Protein AF-A0A5P1ES97-F1 (afdb_monomer)

Secondary structure (DSSP, 8-state):
-GGGT--GGGGHHHHHHHHHHHHHHHHHHHHHHHHS-TTT----TTTTT---HHHHHHHHH--HHHHHHHHHHTT---HHHHHHHHHHHHHTTHHHHHHHHHHHHHSTT-------SSS--TTTS----EEEEEEEEE--SPPP--SSS---EEEEEESS--TTT-EEPPP-TT-SS-EEEEEEEEEES-TTT-EEEEEEEE--TTSPPEEEEEEEEEGGG-

Organism: Asparagus officinalis (NCBI:txid4686)

Solvent-accessible surface area (backbone atoms only — not comparable to full-atom values): 13097 Å² total; per-residue (Å²): 91,68,94,75,76,44,67,73,85,80,38,59,67,53,52,53,51,51,50,52,51,50,51,50,53,48,48,52,49,48,46,35,36,74,71,36,59,73,93,80,37,84,49,51,51,56,37,71,55,52,92,38,60,65,59,55,56,46,65,77,69,46,52,76,68,52,46,50,52,40,71,76,24,59,44,34,84,48,68,72,29,46,50,53,46,51,49,51,42,56,76,67,45,45,66,60,52,49,51,52,52,49,48,63,60,69,39,82,82,62,76,83,88,70,81,87,61,95,76,90,59,79,85,73,57,80,50,78,74,48,73,48,80,42,73,49,47,66,54,70,79,46,64,70,79,49,93,77,76,44,30,23,37,26,40,43,35,29,62,46,87,39,86,91,61,46,45,70,55,72,69,38,74,60,35,48,56,41,72,70,71,42,79,46,77,41,78,36,53,48,51,90,79,39,36,46,37,38,39,29,28,26,62,56,80,89,50,84,60,46,84,52,46,76,51,77,42,53,47,73,80,110

Structure (mmCIF, N/CA/C/O backbone):
data_AF-A0A5P1ES97-F1
#
_entry.id   AF-A0A5P1ES97-F1
#
loop_
_atom_site.group_PDB
_atom_site.id
_atom_site.type_symbol
_atom_site.label_atom_id
_atom_site.label_alt_id
_atom_site.label_comp_id
_atom_site.label_asym_id
_atom_site.label_entity_id
_atom_site.label_seq_id
_atom_site.pdbx_PDB_ins_code
_atom_site.Cartn_x
_atom_site.Cartn_y
_atom_site.Cartn_z
_atom_site.occupancy
_atom_site.B_iso_or_equiv
_atom_site.auth_seq_id
_atom_site.auth_comp_id
_atom_site.auth_asym_id
_atom_site.auth_atom_id
_atom_site.pdbx_PDB_model_num
ATOM 1 N N . MET A 1 1 ? -5.327 29.858 13.639 1.00 67.12 1 MET A N 1
ATOM 2 C CA . MET A 1 1 ? -4.316 29.955 14.710 1.00 67.12 1 MET A CA 1
ATOM 3 C C . MET A 1 1 ? -3.949 31.408 14.978 1.00 67.12 1 MET A C 1
ATOM 5 O O . MET A 1 1 ? -4.449 31.953 15.946 1.00 67.12 1 MET A O 1
ATOM 9 N N . VAL A 1 2 ? -3.229 32.112 14.097 1.00 75.19 2 VAL A N 1
ATOM 10 C CA . VAL A 1 2 ? -2.887 33.531 14.365 1.00 75.19 2 VAL A CA 1
ATOM 11 C C . VAL A 1 2 ? -4.125 34.435 14.471 1.00 75.19 2 VAL A C 1
ATOM 13 O O . VAL A 1 2 ? -4.245 35.208 15.414 1.00 75.19 2 VAL A O 1
ATOM 16 N N . MET A 1 3 ? -5.104 34.286 13.567 1.00 74.69 3 MET A N 1
ATOM 17 C CA . MET A 1 3 ? -6.352 35.071 13.622 1.00 74.69 3 MET A CA 1
ATOM 18 C C . MET A 1 3 ? -7.249 34.746 14.830 1.00 74.69 3 MET A C 1
ATOM 20 O O . MET A 1 3 ? -8.161 35.510 15.123 1.00 74.69 3 MET A O 1
ATOM 24 N N . SER A 1 4 ? -6.996 33.637 15.532 1.00 76.38 4 SER A N 1
ATOM 25 C CA . SER A 1 4 ? -7.688 33.268 16.773 1.00 76.38 4 SER A CA 1
ATOM 26 C C . SER A 1 4 ? -6.893 33.645 18.032 1.00 76.38 4 SER A C 1
ATOM 28 O O . SER A 1 4 ? -7.309 33.292 19.126 1.00 76.38 4 SER A O 1
ATOM 30 N N . GLY A 1 5 ? -5.769 34.364 17.892 1.00 77.94 5 GLY A N 1
ATOM 31 C CA . GLY A 1 5 ? -4.921 34.797 19.010 1.00 77.94 5 GLY A CA 1
ATOM 32 C C . GLY A 1 5 ? -3.977 33.722 19.558 1.00 77.94 5 GLY A C 1
ATOM 33 O O . GLY A 1 5 ? -3.377 33.920 20.610 1.00 77.94 5 GLY A O 1
ATOM 34 N N . GLU A 1 6 ? -3.835 32.596 18.858 1.00 78.00 6 GLU A N 1
ATOM 35 C CA . GLU A 1 6 ? -3.042 31.449 19.304 1.00 78.00 6 GLU A CA 1
ATOM 36 C C . GLU A 1 6 ? -1.554 31.590 18.944 1.00 78.00 6 GLU A C 1
ATOM 38 O O . GLU A 1 6 ? -1.211 32.066 17.855 1.00 78.00 6 GLU A O 1
ATOM 43 N N . ASN A 1 7 ? -0.662 31.121 19.826 1.00 79.00 7 ASN A N 1
ATOM 44 C CA . ASN A 1 7 ? 0.781 31.081 19.564 1.00 79.00 7 ASN A CA 1
ATOM 45 C C . ASN A 1 7 ? 1.152 29.832 18.745 1.00 79.00 7 ASN A C 1
ATOM 47 O O . ASN A 1 7 ? 0.947 28.710 19.200 1.00 79.00 7 ASN A O 1
ATOM 51 N N . LEU A 1 8 ? 1.742 30.035 17.562 1.00 71.81 8 LEU A N 1
ATOM 52 C CA . LEU A 1 8 ? 2.173 28.982 16.633 1.00 71.81 8 LEU A CA 1
ATOM 53 C C . LEU A 1 8 ? 3.162 27.977 17.245 1.00 71.81 8 LEU A C 1
ATOM 55 O O . LEU A 1 8 ? 3.139 26.810 16.858 1.00 71.81 8 LEU A O 1
ATOM 59 N N . ASP A 1 9 ? 3.980 28.396 18.212 1.00 78.81 9 ASP A N 1
ATOM 60 C CA . ASP A 1 9 ? 4.968 27.524 18.860 1.00 78.81 9 ASP A CA 1
ATOM 61 C C . ASP A 1 9 ? 4.316 26.382 19.658 1.00 78.81 9 ASP A C 1
ATOM 63 O O . ASP A 1 9 ? 4.938 25.346 19.883 1.00 78.81 9 ASP A O 1
ATOM 67 N N . ASN A 1 10 ? 3.038 26.521 20.026 1.00 73.31 10 ASN A N 1
ATOM 68 C CA . ASN A 1 10 ? 2.282 25.482 20.728 1.00 73.31 10 ASN A CA 1
ATOM 69 C C . ASN A 1 10 ? 1.746 24.383 19.791 1.00 73.31 10 ASN A C 1
ATOM 71 O O . ASN A 1 10 ? 1.186 23.399 20.265 1.00 73.31 10 ASN A O 1
ATOM 75 N N . PHE A 1 11 ? 1.908 24.528 18.472 1.00 74.44 11 PHE A N 1
ATOM 76 C CA . PHE A 1 11 ? 1.296 23.657 17.462 1.00 74.44 11 PHE A CA 1
ATOM 77 C C . PHE A 1 11 ? 2.333 22.919 16.611 1.00 74.44 11 PHE A C 1
ATOM 79 O O . PHE A 1 11 ? 2.140 22.704 15.413 1.00 74.44 11 PHE A O 1
ATOM 86 N N . VAL A 1 12 ? 3.443 22.505 17.228 1.00 77.38 12 VAL A N 1
ATOM 87 C CA . VAL A 1 12 ? 4.501 21.727 16.559 1.00 77.38 12 VAL A CA 1
ATO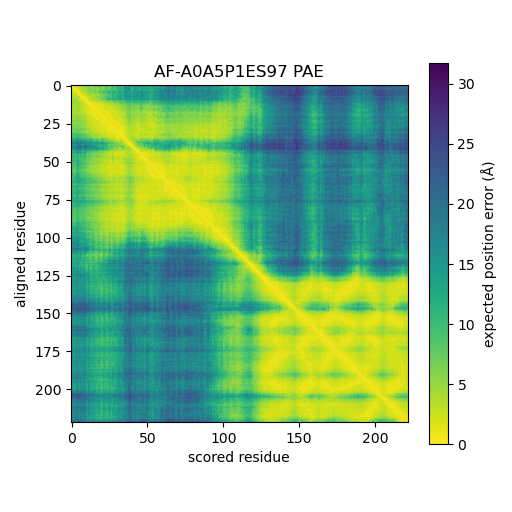M 88 C C . VAL A 1 12 ? 3.938 20.460 15.908 1.00 77.38 12 VAL A C 1
ATOM 90 O O . VAL A 1 12 ? 4.302 20.133 14.782 1.00 77.38 12 VAL A O 1
ATOM 93 N N . GLU A 1 13 ? 3.002 19.781 16.569 1.00 72.50 13 GLU A N 1
ATOM 94 C CA . GLU A 1 13 ? 2.366 18.572 16.039 1.00 72.50 13 GLU A CA 1
ATOM 95 C C . GLU A 1 13 ? 1.509 18.859 14.797 1.00 72.50 13 GLU A C 1
ATOM 97 O O . GLU A 1 13 ? 1.632 18.170 13.786 1.00 72.50 13 GLU A O 1
ATOM 102 N N . VAL A 1 14 ? 0.732 19.947 14.807 1.00 75.19 14 VAL A N 1
ATOM 103 C CA . VAL A 1 14 ? -0.031 20.400 13.630 1.00 75.19 14 VAL A CA 1
ATOM 104 C C . VAL A 1 14 ? 0.909 20.738 12.479 1.00 75.19 14 VAL A C 1
ATOM 106 O O . VAL A 1 14 ? 0.638 20.367 11.340 1.00 75.19 14 VAL A O 1
ATOM 109 N N . LYS A 1 15 ? 2.036 21.407 12.757 1.00 78.25 15 LYS A N 1
ATOM 110 C CA . LYS A 1 15 ? 3.055 21.690 11.740 1.00 78.25 15 LYS A CA 1
ATOM 111 C C . LYS A 1 15 ? 3.599 20.398 11.131 1.00 78.25 15 LYS A C 1
ATOM 113 O O . LYS A 1 15 ? 3.691 20.325 9.913 1.00 78.25 15 LYS A O 1
ATOM 118 N N . ASN A 1 16 ? 3.935 19.396 11.943 1.00 78.00 16 ASN A N 1
ATOM 119 C CA . ASN A 1 16 ? 4.450 18.117 11.446 1.00 78.00 16 ASN A CA 1
ATOM 120 C C . ASN A 1 16 ? 3.436 17.419 10.531 1.00 78.00 16 ASN A C 1
ATOM 122 O O . ASN A 1 16 ? 3.802 16.963 9.453 1.00 78.00 16 ASN A O 1
ATOM 126 N N . ILE A 1 17 ? 2.159 17.414 10.916 1.00 76.44 17 ILE A N 1
ATOM 127 C CA . ILE A 1 17 ? 1.092 16.808 10.113 1.00 76.44 17 ILE A CA 1
ATOM 128 C C . ILE A 1 17 ? 0.871 17.585 8.812 1.00 76.44 17 ILE A C 1
ATOM 130 O O . ILE A 1 17 ? 0.744 16.976 7.757 1.00 76.44 17 ILE A O 1
ATOM 134 N N . LEU A 1 18 ? 0.880 18.920 8.847 1.00 79.00 18 LEU A N 1
ATOM 135 C CA . LEU A 1 18 ? 0.758 19.737 7.635 1.00 79.00 18 LEU A CA 1
ATOM 136 C C . LEU A 1 18 ? 1.958 19.572 6.697 1.00 79.00 18 LEU A C 1
ATOM 138 O O . LEU A 1 18 ? 1.776 19.590 5.484 1.00 79.00 18 LEU A O 1
ATOM 142 N N . VAL A 1 19 ? 3.167 19.402 7.240 1.00 81.44 19 VAL A N 1
ATOM 143 C CA . VAL A 1 19 ? 4.357 19.078 6.442 1.00 81.44 19 VAL A CA 1
ATOM 144 C C . VAL A 1 19 ? 4.173 17.727 5.762 1.00 81.44 19 VAL A C 1
ATOM 146 O O . VAL A 1 19 ? 4.385 17.635 4.561 1.00 81.44 19 VAL A O 1
ATOM 149 N N . GLU A 1 20 ? 3.709 16.712 6.486 1.00 78.56 20 GLU A N 1
ATOM 150 C CA . GLU A 1 20 ? 3.468 15.380 5.928 1.00 78.56 20 GLU A CA 1
ATOM 151 C C . GLU A 1 20 ? 2.353 15.371 4.873 1.00 78.56 20 GLU A C 1
ATOM 153 O O . GLU A 1 20 ? 2.523 14.791 3.803 1.00 78.56 20 GLU A O 1
ATOM 158 N N . MET A 1 21 ? 1.247 16.085 5.117 1.00 78.81 21 MET A N 1
ATOM 159 C CA . MET A 1 21 ? 0.201 16.301 4.112 1.00 78.81 21 MET A CA 1
ATOM 160 C C . MET A 1 21 ? 0.755 17.027 2.883 1.00 78.81 21 MET A C 1
ATOM 162 O O . MET A 1 21 ? 0.440 16.654 1.758 1.00 78.81 21 MET A O 1
ATOM 166 N N . GLY A 1 22 ? 1.593 18.049 3.078 1.00 82.44 22 GLY A N 1
ATOM 167 C CA . GLY A 1 22 ? 2.253 18.768 1.989 1.00 82.44 22 GLY A CA 1
ATOM 168 C C . GLY A 1 22 ? 3.175 17.865 1.171 1.00 82.44 22 GLY A C 1
ATOM 169 O O . GLY A 1 22 ? 3.128 17.898 -0.054 1.00 82.44 22 GLY A O 1
ATOM 170 N N . THR A 1 23 ? 3.956 17.007 1.833 1.00 81.50 23 THR A N 1
ATOM 171 C CA . THR A 1 23 ? 4.768 15.982 1.168 1.00 81.50 23 THR A CA 1
ATOM 172 C C . THR A 1 23 ? 3.890 15.038 0.357 1.00 81.50 23 THR A C 1
ATOM 174 O O . THR A 1 23 ? 4.198 14.790 -0.801 1.00 81.50 23 THR A O 1
ATOM 177 N N . TYR A 1 24 ? 2.776 14.567 0.916 1.00 78.12 24 TYR A N 1
ATOM 178 C CA . TYR A 1 24 ? 1.834 13.710 0.200 1.00 78.12 24 TYR A CA 1
ATOM 179 C C . TYR A 1 24 ? 1.280 14.382 -1.064 1.00 78.12 24 TYR A C 1
ATOM 181 O O . TYR A 1 24 ? 1.308 13.783 -2.138 1.00 78.12 24 TYR A O 1
ATOM 189 N N . PHE A 1 25 ? 0.814 15.631 -0.958 1.00 82.12 25 PHE A N 1
ATOM 190 C CA . PHE A 1 25 ? 0.309 16.368 -2.118 1.00 82.12 25 PHE A CA 1
ATOM 191 C C . PHE A 1 25 ? 1.384 16.540 -3.188 1.00 82.12 25 PHE A C 1
ATOM 193 O O . PHE A 1 25 ? 1.071 16.408 -4.365 1.00 82.12 25 PHE A O 1
ATOM 200 N N . GLN A 1 26 ? 2.640 16.762 -2.791 1.00 83.31 26 GLN A N 1
ATOM 201 C CA . GLN A 1 26 ? 3.742 16.843 -3.744 1.00 83.31 26 GLN A CA 1
ATOM 202 C C . GLN A 1 26 ? 4.011 15.495 -4.427 1.00 83.31 26 GLN A C 1
ATOM 204 O O . GLN A 1 26 ? 4.181 15.455 -5.635 1.00 83.31 26 GLN A O 1
ATOM 209 N N . VAL A 1 27 ? 3.978 14.376 -3.694 1.00 82.50 27 VAL A N 1
ATOM 2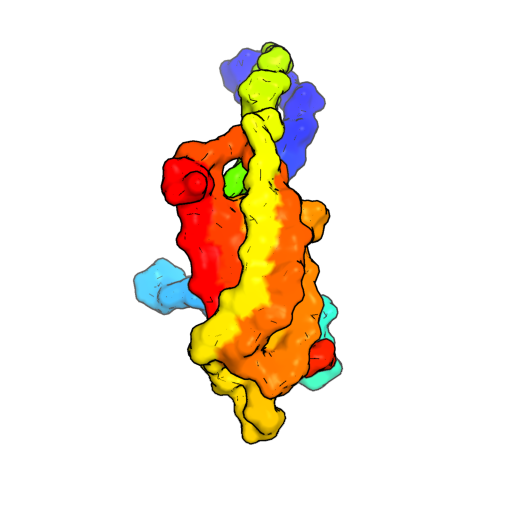10 C CA . VAL A 1 27 ? 4.136 13.036 -4.294 1.00 82.50 27 VAL A CA 1
ATOM 211 C C . VAL A 1 27 ? 2.995 12.718 -5.265 1.00 82.50 27 VAL A C 1
ATOM 213 O O . VAL A 1 27 ? 3.227 12.130 -6.319 1.00 82.50 27 VAL A O 1
ATOM 216 N N . GLN A 1 28 ? 1.763 13.111 -4.931 1.00 81.75 28 GLN A N 1
ATOM 217 C CA . GLN A 1 28 ? 0.615 12.957 -5.823 1.00 81.75 28 GLN A CA 1
ATOM 218 C C . GLN A 1 28 ? 0.753 13.818 -7.088 1.00 81.75 28 GLN A C 1
ATOM 220 O O . GLN A 1 28 ? 0.421 13.345 -8.172 1.00 81.75 28 GLN A O 1
ATOM 225 N N . ASP A 1 29 ? 1.230 15.055 -6.955 1.00 85.12 29 ASP A N 1
ATOM 226 C CA . ASP A 1 29 ? 1.496 15.961 -8.077 1.00 85.12 29 ASP A CA 1
ATOM 227 C C . ASP A 1 29 ? 2.556 15.366 -9.017 1.00 85.12 29 ASP A C 1
ATOM 229 O O . ASP A 1 29 ? 2.274 15.156 -10.194 1.00 85.12 29 ASP A O 1
ATOM 233 N N . ASP A 1 30 ? 3.699 14.937 -8.472 1.00 85.06 30 ASP A N 1
ATOM 234 C CA . ASP A 1 30 ? 4.782 14.282 -9.217 1.00 85.06 30 ASP A CA 1
ATOM 235 C C . ASP A 1 30 ? 4.303 12.993 -9.931 1.00 85.06 30 ASP A C 1
ATOM 237 O O . ASP A 1 30 ? 4.727 12.669 -11.046 1.00 85.06 30 ASP A O 1
ATOM 241 N N . TYR A 1 31 ? 3.399 12.231 -9.299 1.00 85.00 31 TYR A N 1
ATOM 242 C CA . TYR A 1 31 ? 2.773 11.056 -9.910 1.00 85.00 31 TYR A CA 1
ATOM 243 C C . TYR A 1 31 ? 1.883 11.432 -11.095 1.00 85.00 31 TYR A C 1
ATOM 245 O O . TYR A 1 31 ? 1.978 10.816 -12.159 1.00 85.00 31 TYR A O 1
ATOM 253 N N . LEU A 1 32 ? 1.003 12.420 -10.912 1.00 85.00 32 LEU A N 1
ATOM 254 C CA . LEU A 1 32 ? 0.080 12.872 -11.949 1.00 85.00 32 LEU A CA 1
ATOM 255 C C . LEU A 1 32 ? 0.817 13.543 -13.112 1.00 85.00 32 LEU A C 1
ATOM 257 O O . LEU A 1 32 ? 0.389 13.386 -14.252 1.00 85.00 32 LEU A O 1
ATOM 261 N N . ASP A 1 33 ? 1.938 14.212 -12.856 1.00 86.44 33 ASP A N 1
ATOM 262 C CA . ASP A 1 33 ? 2.825 14.745 -13.892 1.00 86.44 33 ASP A CA 1
ATOM 263 C C . ASP A 1 33 ? 3.342 13.609 -14.799 1.00 86.44 33 ASP A C 1
ATOM 265 O O . ASP A 1 33 ? 3.269 13.663 -16.030 1.00 86.44 33 ASP A O 1
ATOM 269 N N . CYS A 1 34 ? 3.777 12.492 -14.211 1.00 84.88 34 CYS A N 1
ATOM 270 C CA . CYS A 1 34 ? 4.357 11.406 -14.995 1.00 84.88 34 CYS A CA 1
ATOM 271 C C . CYS A 1 34 ? 3.323 10.465 -15.644 1.00 84.88 34 CYS A C 1
ATOM 273 O O . CYS A 1 34 ? 3.481 10.090 -16.815 1.00 84.88 34 CYS A O 1
ATOM 275 N N . PHE A 1 35 ? 2.287 10.076 -14.896 1.00 84.00 35 PHE A N 1
ATOM 276 C CA . PHE A 1 35 ? 1.331 9.016 -15.253 1.00 84.00 35 PHE A CA 1
ATOM 277 C C . PHE A 1 35 ? -0.104 9.512 -15.463 1.00 84.00 35 PHE A C 1
ATOM 279 O O . PHE A 1 35 ? -0.983 8.716 -15.799 1.00 84.00 35 PHE A O 1
ATOM 286 N N . GLY A 1 36 ? -0.363 10.806 -15.267 1.00 80.12 36 GLY A N 1
ATOM 287 C CA . GLY A 1 36 ? -1.670 11.399 -15.515 1.00 80.12 36 GLY A CA 1
ATOM 288 C C . GLY A 1 36 ? -2.102 11.245 -16.971 1.00 80.12 36 GLY A C 1
ATOM 289 O O . GLY A 1 36 ? -1.289 11.232 -17.897 1.00 80.12 36 GLY A O 1
ATOM 290 N N . ALA A 1 37 ? -3.414 11.123 -17.172 1.00 77.50 37 ALA A N 1
ATOM 291 C CA . ALA A 1 37 ? -3.993 11.099 -18.506 1.00 77.50 37 ALA A CA 1
ATOM 292 C C . ALA A 1 37 ? -3.624 12.408 -19.245 1.00 77.50 37 ALA A C 1
ATOM 294 O O . ALA A 1 37 ? -3.877 13.485 -18.690 1.00 77.50 37 ALA A O 1
ATOM 295 N N . PRO A 1 38 ? -3.059 12.350 -20.469 1.00 71.81 38 PRO A N 1
ATOM 296 C CA . PRO A 1 38 ? -2.597 13.534 -21.203 1.00 71.81 38 PRO A CA 1
ATOM 297 C C . PRO A 1 38 ? -3.691 14.579 -21.457 1.00 71.81 38 PRO A C 1
ATOM 299 O O . PRO A 1 38 ? -3.400 15.747 -21.703 1.00 71.81 38 PRO A O 1
ATOM 302 N N . GLU A 1 39 ? -4.958 14.165 -21.415 1.00 71.25 39 GLU A N 1
ATOM 303 C CA . GLU A 1 39 ? -6.126 15.033 -21.566 1.00 71.25 39 GLU A CA 1
ATOM 304 C C . GLU A 1 39 ? -6.412 15.880 -20.315 1.00 71.25 39 GLU A C 1
ATOM 306 O O . GLU A 1 39 ? -7.186 16.836 -20.386 1.00 71.25 39 GLU A O 1
ATOM 311 N N . VAL A 1 40 ? -5.822 15.518 -19.172 1.00 67.62 40 VAL A N 1
ATOM 312 C CA . VAL A 1 40 ? -6.081 16.116 -17.856 1.00 67.62 40 VAL A CA 1
ATOM 313 C C . VAL A 1 40 ? -4.877 16.924 -17.378 1.00 67.62 40 VAL A C 1
ATOM 31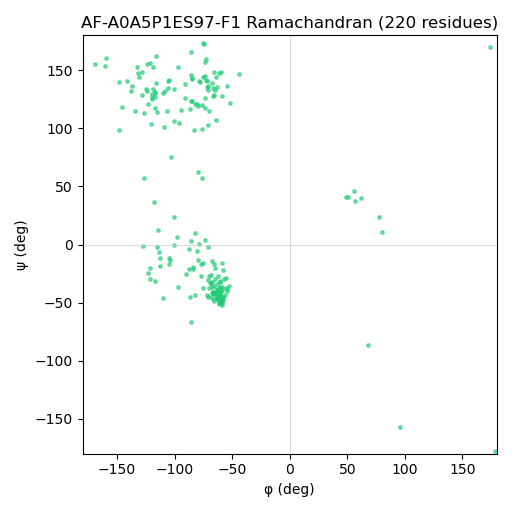5 O O . VAL A 1 40 ? -5.055 18.057 -16.934 1.00 67.62 40 VAL A O 1
ATOM 318 N N . ILE A 1 41 ? -3.666 16.369 -17.485 1.00 73.69 41 ILE A N 1
ATOM 319 C CA . ILE A 1 41 ? -2.413 16.994 -17.040 1.00 73.69 41 ILE A CA 1
ATOM 320 C C . ILE A 1 41 ? -1.325 16.743 -18.090 1.00 73.69 41 ILE A C 1
ATOM 322 O O . ILE A 1 41 ? -1.135 15.620 -18.551 1.00 73.69 41 ILE A O 1
ATOM 326 N N . VAL A 1 42 ? -0.603 17.803 -18.462 1.00 73.75 42 VAL A N 1
ATOM 327 C CA . VAL A 1 42 ? 0.615 17.718 -19.279 1.00 73.75 42 VAL A CA 1
ATOM 328 C C . VAL A 1 42 ? 1.794 17.842 -18.330 1.00 73.75 42 VAL A C 1
ATOM 330 O O . VAL A 1 42 ? 2.039 18.935 -17.825 1.00 73.75 42 VAL A O 1
ATOM 333 N N . GLY A 1 43 ? 2.480 16.732 -18.069 1.00 79.38 43 GLY A N 1
ATOM 334 C CA . GLY A 1 43 ? 3.609 16.742 -17.151 1.00 79.38 43 GLY A CA 1
ATOM 335 C C . GLY A 1 43 ? 4.933 17.136 -17.789 1.00 79.38 43 GLY A C 1
ATOM 336 O O . GLY A 1 43 ? 5.204 16.768 -18.936 1.00 79.38 43 GLY A O 1
ATOM 337 N N . THR A 1 44 ? 5.749 17.881 -17.043 1.00 87.12 44 THR A N 1
ATOM 338 C CA . THR A 1 44 ? 7.025 18.445 -17.516 1.00 87.12 44 THR A CA 1
ATOM 339 C C . THR A 1 44 ? 8.215 18.123 -16.615 1.00 87.12 44 THR A C 1
ATOM 341 O O . THR A 1 44 ? 9.343 18.466 -16.964 1.00 87.12 44 THR A O 1
ATOM 344 N N . ASP A 1 45 ? 8.036 17.406 -15.501 1.00 88.75 45 ASP A N 1
ATOM 345 C CA . ASP A 1 45 ? 9.079 17.238 -14.476 1.00 88.75 45 ASP A CA 1
ATOM 346 C C . ASP A 1 45 ? 10.368 16.597 -15.001 1.00 88.75 45 ASP A C 1
ATOM 348 O O . ASP A 1 45 ? 11.477 16.992 -14.623 1.00 88.75 45 ASP A O 1
ATOM 352 N N . ILE A 1 46 ? 10.221 15.614 -15.893 1.00 89.12 46 ILE A N 1
ATOM 353 C CA . ILE A 1 46 ? 11.348 14.912 -16.518 1.00 89.12 46 ILE A CA 1
ATOM 354 C C . ILE A 1 46 ? 12.132 15.864 -17.422 1.00 89.12 46 ILE A C 1
ATOM 356 O O . ILE A 1 46 ? 13.360 15.811 -17.452 1.00 89.12 46 ILE A O 1
ATOM 360 N N . GLU A 1 47 ? 11.443 16.721 -18.170 1.00 91.94 47 GLU A N 1
ATOM 361 C CA . GLU A 1 47 ? 12.055 17.656 -19.117 1.00 91.94 47 GLU A CA 1
ATOM 362 C C . GLU A 1 47 ? 12.709 18.830 -18.384 1.00 91.94 47 GLU A C 1
ATOM 364 O O . GLU A 1 47 ? 13.810 19.248 -18.743 1.00 91.94 47 GLU A O 1
ATOM 369 N N . ASP A 1 48 ? 12.068 19.288 -17.308 1.00 91.25 48 ASP A N 1
ATOM 370 C CA . ASP A 1 48 ? 12.481 20.412 -16.467 1.00 91.25 48 ASP A CA 1
ATOM 371 C C . ASP A 1 48 ? 13.603 20.055 -15.478 1.00 91.25 48 ASP A C 1
ATOM 373 O O . ASP A 1 48 ? 14.048 20.908 -14.706 1.00 91.25 48 ASP A O 1
ATOM 377 N N . PHE A 1 49 ? 14.077 18.803 -15.488 1.00 90.88 49 PHE A N 1
ATOM 378 C CA . PHE A 1 49 ? 15.114 18.301 -14.583 1.00 90.88 49 PHE A CA 1
ATOM 379 C C . PHE A 1 49 ? 14.733 18.478 -13.101 1.00 90.88 49 PHE A C 1
ATOM 381 O O . PHE A 1 49 ? 15.572 18.793 -12.251 1.00 90.88 49 PHE A O 1
ATOM 388 N N . LYS A 1 50 ? 13.451 18.284 -12.769 1.00 91.81 50 LYS A N 1
ATOM 389 C CA . LYS A 1 50 ? 12.993 18.415 -11.384 1.00 91.81 50 LYS A CA 1
ATOM 390 C C . LYS A 1 50 ? 13.446 17.233 -10.537 1.00 91.81 50 LYS A C 1
ATOM 392 O O . LYS A 1 50 ? 13.460 16.085 -10.984 1.00 91.81 50 LYS A O 1
ATOM 397 N N . CYS A 1 51 ? 13.754 17.521 -9.275 1.00 89.06 51 CYS A N 1
ATOM 398 C CA . CYS A 1 51 ? 13.984 16.517 -8.238 1.00 89.06 51 CYS A CA 1
ATOM 399 C C . CYS A 1 51 ? 12.637 15.993 -7.711 1.00 89.06 51 CYS A C 1
ATOM 401 O O . CYS A 1 51 ? 12.287 16.224 -6.555 1.00 89.06 51 CYS A O 1
ATOM 403 N N . SER A 1 52 ? 11.855 15.367 -8.592 1.00 90.44 52 SER A N 1
ATOM 404 C CA . SER A 1 52 ? 10.580 14.753 -8.230 1.00 90.44 52 SER A CA 1
ATOM 405 C C . SER A 1 52 ? 10.798 13.466 -7.435 1.00 90.44 52 SER A C 1
ATOM 407 O O . SER A 1 52 ? 11.857 12.828 -7.489 1.00 90.44 52 SER A O 1
ATOM 409 N N . TRP A 1 53 ? 9.780 13.044 -6.697 1.00 87.00 53 TRP A N 1
ATOM 410 C CA . TRP A 1 53 ? 9.797 11.807 -5.926 1.00 87.00 53 TRP A CA 1
ATOM 411 C C . TRP A 1 53 ? 10.147 10.598 -6.803 1.00 87.00 53 TRP A C 1
ATOM 413 O O . TRP A 1 53 ? 10.924 9.734 -6.396 1.00 87.00 53 TRP A O 1
ATOM 423 N N . LEU A 1 54 ? 9.645 10.571 -8.042 1.00 88.25 54 LEU A N 1
ATOM 424 C CA . LEU A 1 54 ? 9.876 9.482 -8.989 1.00 88.25 54 LEU A CA 1
ATOM 425 C C . LEU A 1 54 ? 11.351 9.281 -9.329 1.00 88.25 54 LEU A C 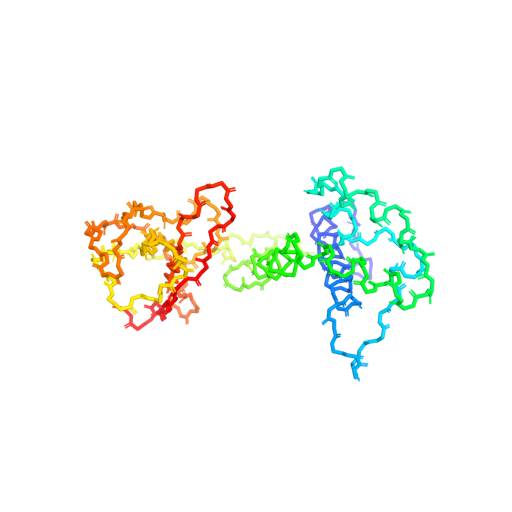1
ATOM 427 O O . LEU A 1 54 ? 11.822 8.144 -9.307 1.00 88.25 54 LEU A O 1
ATOM 431 N N . ILE A 1 55 ? 12.095 10.359 -9.597 1.00 92.25 55 ILE A N 1
ATOM 432 C CA . ILE A 1 55 ? 13.518 10.223 -9.921 1.00 92.25 55 ILE A CA 1
ATOM 433 C C . ILE A 1 55 ? 14.320 9.804 -8.688 1.00 92.25 55 ILE A C 1
ATOM 435 O O . ILE A 1 55 ? 15.198 8.955 -8.801 1.00 92.25 55 ILE A O 1
ATOM 439 N N . VAL A 1 56 ? 13.979 10.303 -7.496 1.00 90.38 56 VAL A N 1
ATOM 440 C CA . VAL A 1 56 ? 14.640 9.892 -6.246 1.00 90.38 56 VAL A CA 1
ATOM 441 C C . VAL A 1 56 ? 14.452 8.393 -6.006 1.00 90.38 56 VAL A C 1
ATOM 443 O O . VAL A 1 56 ? 15.423 7.672 -5.788 1.00 90.38 56 VAL A O 1
ATOM 446 N N . GLN A 1 57 ? 13.220 7.898 -6.121 1.00 88.25 57 GLN A N 1
ATOM 447 C CA . GLN A 1 57 ? 12.922 6.484 -5.895 1.00 88.25 57 GLN A CA 1
ATOM 448 C C . GLN A 1 57 ? 13.496 5.573 -6.981 1.00 88.25 57 GLN A C 1
ATOM 450 O O . GLN A 1 57 ? 13.916 4.454 -6.674 1.00 88.25 57 GLN A O 1
ATOM 455 N N . ALA A 1 58 ? 13.561 6.054 -8.227 1.00 91.19 58 ALA A N 1
ATOM 456 C CA . ALA A 1 58 ? 14.236 5.357 -9.311 1.00 91.19 58 ALA A CA 1
ATOM 457 C C . ALA A 1 58 ? 15.738 5.224 -9.036 1.00 91.19 58 ALA A C 1
ATOM 459 O O . ALA A 1 58 ? 16.278 4.131 -9.161 1.00 91.19 58 ALA A O 1
ATOM 460 N N . LEU A 1 59 ? 16.409 6.299 -8.609 1.00 91.12 59 LEU A N 1
ATOM 461 C CA . LEU A 1 59 ? 17.841 6.280 -8.291 1.00 91.12 59 LEU A CA 1
ATOM 462 C C . LEU A 1 59 ? 18.168 5.347 -7.113 1.00 91.12 59 LEU A C 1
ATOM 464 O O . LEU A 1 59 ? 19.215 4.708 -7.118 1.00 91.12 59 LEU A O 1
ATOM 468 N N . GLU A 1 60 ? 17.274 5.228 -6.131 1.00 88.94 60 GLU A N 1
ATOM 469 C CA . GLU A 1 60 ? 17.440 4.302 -5.000 1.00 88.94 60 GLU A CA 1
ATOM 470 C C . GLU A 1 60 ? 17.348 2.818 -5.396 1.00 88.94 60 GLU A C 1
ATOM 472 O O . GLU A 1 60 ? 17.904 1.968 -4.702 1.00 88.94 60 GLU A O 1
ATOM 477 N N . ARG A 1 61 ? 16.637 2.494 -6.484 1.00 88.94 61 ARG A N 1
ATOM 478 C CA . ARG A 1 61 ? 16.313 1.109 -6.890 1.00 88.94 61 ARG A CA 1
ATOM 479 C C . ARG A 1 61 ? 16.995 0.662 -8.180 1.00 88.94 61 ARG A C 1
ATOM 481 O O . ARG A 1 61 ? 17.064 -0.535 -8.449 1.00 88.94 61 ARG A O 1
ATOM 488 N N . ALA A 1 62 ? 17.467 1.603 -8.989 1.00 91.75 62 ALA A N 1
ATOM 489 C CA . ALA A 1 62 ? 18.032 1.337 -10.300 1.00 91.75 62 ALA A CA 1
ATOM 490 C C . ALA A 1 62 ? 19.360 0.575 -10.217 1.00 91.75 62 ALA A C 1
ATOM 492 O O . ALA A 1 62 ? 20.247 0.891 -9.425 1.00 91.75 62 ALA A O 1
ATOM 493 N N . ASN A 1 63 ? 19.532 -0.388 -11.122 1.00 92.62 63 ASN A N 1
ATOM 494 C CA . ASN A 1 63 ? 20.835 -0.995 -11.385 1.00 92.62 63 ASN A CA 1
ATOM 495 C C . ASN A 1 63 ? 21.747 -0.052 -12.199 1.00 92.62 63 ASN A C 1
ATOM 497 O O . ASN A 1 63 ? 21.309 0.981 -12.704 1.00 92.62 63 ASN A O 1
ATOM 501 N N . GLU A 1 64 ? 23.019 -0.418 -12.383 1.00 93.75 64 GLU A N 1
ATOM 502 C CA . GLU A 1 64 ? 24.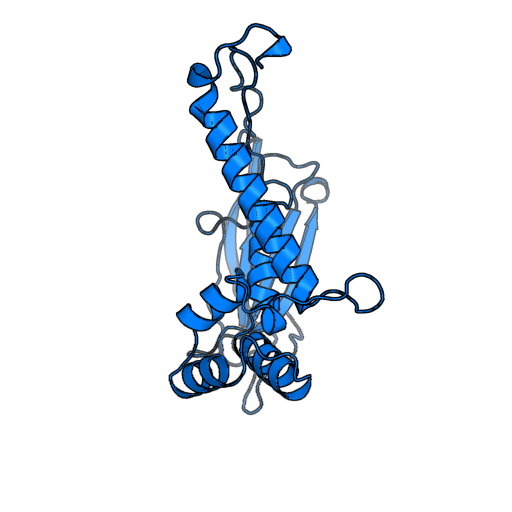010 0.422 -13.082 1.00 93.75 64 GLU A CA 1
ATOM 503 C C . GLU A 1 64 ? 23.583 0.837 -14.504 1.00 93.75 64 GLU A C 1
ATOM 505 O O . GLU A 1 64 ? 23.816 1.976 -14.919 1.00 93.75 64 GLU A O 1
ATOM 510 N N . ASN A 1 65 ? 22.916 -0.052 -15.248 1.00 93.69 65 ASN A N 1
ATOM 511 C CA . ASN A 1 65 ? 22.458 0.244 -16.608 1.00 93.69 65 ASN A CA 1
ATOM 512 C C . ASN A 1 65 ? 21.287 1.234 -16.604 1.00 93.69 65 ASN A C 1
ATOM 514 O O . ASN A 1 65 ? 21.274 2.180 -17.394 1.00 93.69 65 ASN A O 1
ATOM 518 N N . GLN A 1 66 ? 20.324 1.036 -15.703 1.00 92.81 66 GLN A N 1
ATOM 519 C CA . GLN A 1 66 ? 19.189 1.940 -15.514 1.00 92.81 66 GLN A CA 1
ATOM 520 C C . GLN A 1 66 ? 19.659 3.311 -15.017 1.00 92.81 66 GLN A C 1
ATOM 522 O O . GLN A 1 66 ? 19.222 4.331 -15.540 1.00 92.81 66 GLN A O 1
ATOM 527 N N . MET A 1 67 ? 20.615 3.343 -14.087 1.00 92.75 67 MET A N 1
ATOM 528 C CA . MET A 1 67 ? 21.236 4.561 -13.568 1.00 92.75 67 MET A CA 1
ATOM 529 C C . MET A 1 67 ? 21.874 5.387 -14.690 1.00 92.75 67 MET A C 1
ATOM 531 O O . MET A 1 67 ? 21.640 6.591 -14.812 1.00 92.75 67 MET A O 1
ATOM 535 N N . LYS A 1 68 ? 22.635 4.723 -15.566 1.00 94.50 68 LYS A N 1
ATOM 536 C CA . LYS A 1 68 ? 23.231 5.360 -16.740 1.00 94.50 68 LYS A CA 1
ATOM 537 C C . LYS A 1 68 ? 22.158 5.913 -17.680 1.00 94.50 68 LYS A C 1
ATOM 539 O O . LYS A 1 68 ? 22.245 7.072 -18.083 1.00 94.50 68 LYS A O 1
ATOM 544 N N . LEU A 1 69 ? 21.125 5.126 -17.975 1.00 95.25 69 LEU A N 1
ATOM 545 C CA . LEU A 1 69 ? 20.018 5.545 -18.834 1.00 95.25 69 LEU A CA 1
ATOM 546 C C . LEU A 1 69 ? 19.285 6.766 -18.260 1.00 95.25 69 LEU A C 1
ATOM 548 O O . LEU A 1 69 ? 19.043 7.717 -19.001 1.00 95.25 69 LEU A O 1
ATOM 552 N N . LEU A 1 70 ? 19.003 6.791 -16.956 1.00 94.69 70 LEU A N 1
ATOM 553 C CA . LEU A 1 70 ? 18.421 7.954 -16.285 1.00 94.69 70 LEU A CA 1
ATOM 554 C C . LEU A 1 70 ? 19.333 9.180 -16.437 1.00 94.69 70 LEU A C 1
ATOM 556 O O . LEU A 1 70 ? 18.880 10.210 -16.928 1.00 94.69 70 LEU A O 1
ATOM 560 N N . SER A 1 71 ? 20.630 9.058 -16.139 1.00 93.56 71 SER A N 1
ATOM 561 C CA . SER A 1 71 ? 21.577 10.182 -16.247 1.00 93.56 71 SER A CA 1
ATOM 562 C C . SER A 1 71 ? 21.710 10.757 -17.666 1.00 93.56 71 SER A C 1
ATOM 564 O O . SER A 1 71 ? 21.921 11.955 -17.841 1.00 93.56 71 SER A O 1
ATOM 566 N N . GLU A 1 72 ? 21.569 9.917 -18.695 1.00 95.56 72 GLU A N 1
ATOM 567 C CA . GLU A 1 72 ? 21.701 10.323 -20.094 1.00 95.56 72 GLU A CA 1
ATOM 568 C C . GLU A 1 72 ? 20.414 10.914 -20.678 1.00 95.56 72 GLU A C 1
ATOM 570 O O . GLU A 1 72 ? 20.485 11.569 -21.719 1.00 95.56 72 GLU A O 1
ATOM 575 N N . ASN A 1 73 ? 19.247 10.667 -20.079 1.00 95.31 73 ASN A N 1
ATOM 576 C CA . ASN A 1 73 ? 17.951 11.012 -20.675 1.00 95.31 73 ASN A CA 1
ATOM 577 C C . ASN A 1 73 ? 17.100 11.961 -19.808 1.00 95.31 73 ASN A C 1
ATOM 579 O O . ASN A 1 73 ? 16.229 12.628 -20.358 1.00 95.31 73 ASN A O 1
ATOM 583 N N . TYR A 1 74 ? 17.355 12.074 -18.502 1.00 95.19 74 TYR A N 1
ATOM 584 C CA . TYR A 1 74 ? 16.631 12.988 -17.610 1.00 95.19 74 TYR A CA 1
ATOM 585 C C . TYR A 1 74 ? 17.031 14.459 -17.845 1.00 95.19 74 TYR A C 1
ATOM 587 O O . TYR A 1 74 ? 18.203 14.752 -18.081 1.00 95.19 74 TYR A O 1
ATOM 595 N N . GLY A 1 75 ? 16.074 15.391 -17.780 1.00 94.00 75 GLY A N 1
ATOM 596 C CA . GLY A 1 75 ? 16.283 16.825 -18.046 1.00 94.00 75 GLY A CA 1
ATOM 597 C C . GLY A 1 75 ? 16.380 17.194 -19.524 1.00 94.00 75 GLY A C 1
ATOM 598 O O . GLY A 1 75 ? 17.032 18.178 -19.876 1.00 94.00 75 GLY A O 1
ATOM 599 N N . LYS A 1 76 ? 15.819 16.368 -20.412 1.00 93.25 76 LYS A N 1
ATOM 600 C CA . LYS A 1 76 ? 15.836 16.594 -21.860 1.00 93.25 76 LYS A CA 1
ATOM 601 C C . LYS A 1 76 ? 14.417 16.716 -22.388 1.00 93.25 76 LYS A C 1
ATOM 603 O O . LYS A 1 76 ? 13.638 15.784 -22.245 1.00 93.25 76 LYS A O 1
ATOM 608 N N . SER A 1 77 ? 14.140 17.800 -23.107 1.00 90.44 77 SER A N 1
ATOM 609 C CA . SER A 1 77 ? 12.848 18.057 -23.765 1.00 90.44 77 SER A CA 1
ATOM 610 C C . SER A 1 77 ? 12.591 17.197 -25.014 1.00 90.44 77 SER A C 1
ATOM 612 O O . SER A 1 77 ? 11.625 17.425 -25.733 1.00 90.44 77 SER A O 1
ATOM 614 N N . ASP A 1 78 ? 13.487 16.259 -25.347 1.00 92.75 78 ASP A N 1
ATOM 615 C CA . ASP A 1 78 ? 13.268 15.315 -26.446 1.00 92.75 78 ASP A CA 1
ATOM 616 C C . ASP A 1 78 ? 12.280 14.224 -25.988 1.00 92.75 78 ASP A C 1
ATOM 618 O O . ASP A 1 78 ? 12.609 13.470 -25.062 1.00 92.75 78 ASP A O 1
ATOM 622 N N . PRO A 1 79 ? 11.117 14.057 -26.651 1.00 90.56 79 PRO A N 1
ATOM 623 C CA . PRO A 1 79 ? 10.131 13.041 -26.282 1.00 90.56 79 PRO A CA 1
ATOM 624 C C . PRO A 1 79 ? 10.691 11.611 -26.245 1.00 90.56 79 PRO A C 1
ATOM 626 O O . PRO A 1 79 ? 10.221 10.770 -25.471 1.00 90.56 79 PRO A O 1
ATOM 629 N N . ALA A 1 80 ? 11.721 11.312 -27.047 1.00 93.19 80 ALA A N 1
ATOM 630 C CA . ALA A 1 80 ? 12.381 10.009 -27.019 1.00 93.19 80 ALA A CA 1
ATOM 631 C C . ALA A 1 80 ? 13.166 9.782 -25.714 1.00 93.19 80 ALA A C 1
ATOM 633 O O . ALA A 1 80 ? 13.241 8.652 -25.228 1.00 93.19 80 ALA A O 1
ATOM 634 N N . CYS A 1 81 ? 13.730 10.842 -25.129 1.00 91.75 81 CYS A N 1
ATOM 635 C CA . CYS A 1 81 ? 14.406 10.788 -23.834 1.00 91.75 81 CYS A CA 1
ATOM 636 C C . CYS A 1 81 ? 13.391 10.586 -22.700 1.00 91.75 81 CYS A C 1
ATOM 638 O O . CYS A 1 81 ? 13.573 9.686 -21.879 1.00 91.75 81 CYS A O 1
ATOM 640 N N . VAL A 1 82 ? 12.275 11.325 -22.723 1.00 91.00 82 VAL A N 1
ATOM 641 C CA . VAL A 1 82 ? 11.172 11.168 -21.757 1.00 91.00 82 VAL A CA 1
ATOM 642 C C . VAL A 1 82 ? 10.617 9.743 -21.777 1.00 91.00 82 VAL A C 1
ATOM 644 O O . VAL A 1 82 ? 10.455 9.122 -20.729 1.00 91.00 82 VAL A O 1
ATOM 647 N N . THR A 1 83 ? 10.400 9.180 -22.969 1.00 91.44 83 THR A N 1
ATOM 648 C CA . THR A 1 83 ? 9.896 7.805 -23.129 1.00 91.44 83 THR A CA 1
ATOM 649 C C . THR A 1 83 ? 10.828 6.772 -22.488 1.00 91.44 83 THR A C 1
ATOM 651 O O . THR A 1 83 ? 10.359 5.844 -21.833 1.00 91.44 83 THR A O 1
ATOM 654 N N . LYS A 1 84 ? 12.151 6.940 -22.617 1.00 94.50 84 LYS A N 1
ATOM 655 C CA . LYS A 1 84 ? 13.136 6.045 -21.986 1.00 94.50 84 LYS A CA 1
ATOM 656 C C . LYS A 1 84 ? 13.124 6.148 -20.461 1.00 94.50 84 LYS A C 1
ATOM 658 O O . LYS A 1 84 ? 13.214 5.124 -19.796 1.00 94.50 84 LYS A O 1
ATOM 663 N N . VAL A 1 85 ? 12.995 7.357 -19.911 1.00 94.25 85 VAL A N 1
ATOM 664 C CA . VAL A 1 85 ? 12.873 7.560 -18.456 1.00 94.25 85 VAL A CA 1
ATOM 665 C C . VAL A 1 85 ? 11.603 6.885 -17.931 1.00 94.25 85 VAL A C 1
ATOM 667 O O . VAL A 1 85 ? 11.678 6.109 -16.982 1.00 94.25 85 VAL A O 1
ATOM 670 N N . LYS A 1 86 ? 10.456 7.098 -18.593 1.00 91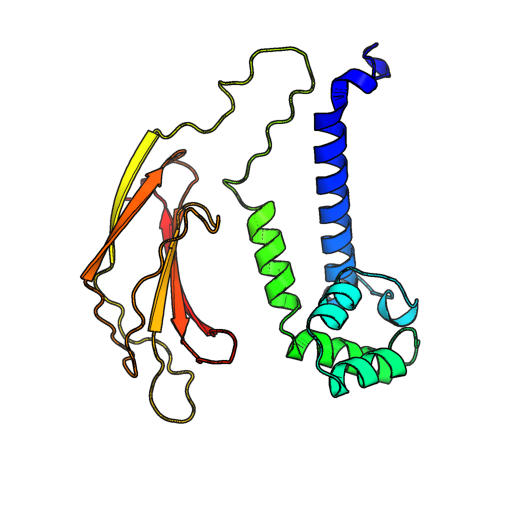.38 86 LYS A N 1
ATOM 671 C CA . LYS A 1 86 ? 9.189 6.445 -18.222 1.00 91.38 86 LYS A CA 1
ATOM 672 C C . LYS A 1 86 ? 9.271 4.917 -18.311 1.00 91.38 86 LYS A C 1
ATOM 674 O O . LYS A 1 86 ? 8.727 4.235 -17.452 1.00 91.38 86 LYS A O 1
ATOM 679 N N . ALA A 1 87 ? 9.992 4.373 -19.296 1.00 92.12 87 ALA A N 1
ATOM 680 C CA . ALA A 1 87 ? 10.230 2.932 -19.387 1.00 92.12 87 ALA A CA 1
ATOM 681 C C . ALA A 1 87 ? 10.987 2.394 -18.160 1.00 92.12 87 ALA A C 1
ATOM 683 O O . ALA A 1 87 ? 10.571 1.392 -17.594 1.00 92.12 87 ALA A O 1
ATOM 684 N N . VAL A 1 88 ? 12.020 3.100 -17.682 1.00 93.12 88 VAL A N 1
ATOM 685 C CA . VAL A 1 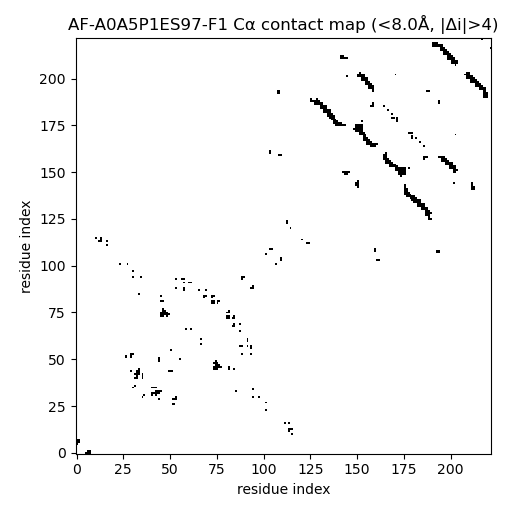88 ? 12.718 2.712 -16.441 1.00 93.12 88 VAL A CA 1
ATOM 686 C C . VAL A 1 88 ? 11.787 2.772 -15.228 1.00 93.12 88 VAL A C 1
ATOM 688 O O . VAL A 1 88 ? 11.840 1.882 -14.384 1.00 93.12 88 VAL A O 1
ATOM 691 N N . TYR A 1 89 ? 10.916 3.780 -15.129 1.00 93.19 89 TYR A N 1
ATOM 692 C CA . TYR A 1 89 ? 9.946 3.859 -14.028 1.00 93.19 89 TYR A CA 1
ATOM 693 C C . TYR A 1 89 ? 8.954 2.691 -14.030 1.00 93.19 89 TYR A C 1
ATOM 695 O O . TYR A 1 89 ? 8.621 2.176 -12.962 1.00 93.19 89 TYR A O 1
ATOM 703 N N . ASN A 1 90 ? 8.523 2.256 -15.215 1.00 88.56 90 ASN A N 1
ATOM 704 C CA . ASN A 1 90 ? 7.664 1.084 -15.375 1.00 88.56 90 ASN A CA 1
ATOM 705 C C . ASN A 1 90 ? 8.404 -0.211 -15.019 1.00 88.56 90 ASN A C 1
ATOM 707 O O . ASN A 1 90 ? 7.873 -1.015 -14.260 1.00 88.56 90 ASN A O 1
ATOM 711 N N . ASP A 1 91 ? 9.640 -0.388 -15.496 1.00 88.69 91 ASP A N 1
ATOM 7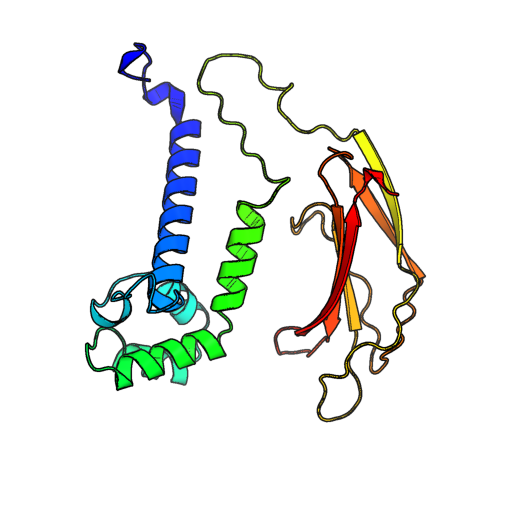12 C CA . ASP A 1 91 ? 10.466 -1.568 -15.195 1.00 88.69 91 ASP A CA 1
ATOM 713 C C . ASP A 1 91 ? 10.750 -1.713 -13.690 1.00 88.69 91 ASP A C 1
ATOM 715 O O . ASP A 1 91 ? 10.884 -2.822 -13.178 1.00 88.69 91 ASP A O 1
ATOM 719 N N . LEU A 1 92 ? 10.844 -0.591 -12.970 1.00 86.56 92 LEU A N 1
ATOM 720 C CA . LEU A 1 92 ? 11.021 -0.546 -11.514 1.00 86.56 92 LEU A CA 1
ATOM 721 C C . LEU A 1 92 ? 9.700 -0.633 -10.731 1.00 86.56 92 LEU A C 1
ATOM 723 O O . LEU A 1 92 ? 9.709 -0.523 -9.506 1.00 86.56 92 LEU A O 1
ATOM 727 N N . ASN A 1 93 ? 8.574 -0.792 -11.425 1.00 86.31 93 ASN A N 1
ATOM 728 C CA . ASN A 1 93 ? 7.225 -0.805 -10.873 1.00 86.31 93 ASN A CA 1
ATOM 729 C C . ASN A 1 93 ? 6.918 0.375 -9.920 1.00 86.31 93 ASN A C 1
ATOM 731 O O . ASN A 1 93 ? 6.305 0.228 -8.854 1.00 86.31 93 ASN A O 1
ATOM 735 N N . LEU A 1 94 ? 7.376 1.580 -10.283 1.00 85.31 94 LEU A N 1
ATOM 736 C CA . LEU A 1 94 ? 7.196 2.768 -9.440 1.00 85.31 94 LEU A CA 1
ATOM 737 C C . LEU A 1 94 ? 5.740 3.235 -9.395 1.00 85.31 94 LEU A C 1
ATOM 739 O O . LEU A 1 94 ? 5.323 3.814 -8.394 1.00 85.31 94 LEU A O 1
ATOM 743 N N . GLN A 1 95 ? 4.964 2.956 -10.446 1.00 81.62 95 GLN A N 1
ATOM 744 C CA . GLN A 1 95 ? 3.543 3.292 -10.499 1.00 81.62 95 GLN A CA 1
ATOM 745 C C . GLN A 1 95 ? 2.765 2.575 -9.386 1.00 81.62 95 GLN A C 1
ATOM 747 O O . GLN A 1 95 ? 2.070 3.237 -8.615 1.00 81.62 95 GLN A O 1
ATOM 752 N N . ASP A 1 96 ? 2.934 1.257 -9.251 1.00 76.69 96 ASP A N 1
ATOM 753 C CA . ASP A 1 96 ? 2.301 0.488 -8.175 1.00 76.69 96 ASP A CA 1
ATOM 754 C C . ASP A 1 96 ? 2.876 0.861 -6.809 1.00 76.69 96 ASP A C 1
ATOM 756 O O . ASP A 1 96 ? 2.144 0.922 -5.826 1.00 76.69 96 ASP A O 1
ATOM 760 N N . THR A 1 97 ? 4.179 1.145 -6.729 1.00 72.81 97 THR A N 1
ATOM 761 C CA . THR A 1 97 ? 4.822 1.558 -5.472 1.00 72.81 97 THR A CA 1
ATOM 762 C C . THR A 1 97 ? 4.197 2.843 -4.928 1.00 72.81 97 THR A C 1
ATOM 764 O O . THR A 1 97 ? 3.854 2.899 -3.748 1.00 72.81 97 THR A O 1
ATOM 767 N N . ILE A 1 98 ? 4.005 3.860 -5.776 1.00 75.12 98 ILE A N 1
ATOM 768 C CA . ILE A 1 98 ? 3.332 5.104 -5.382 1.00 75.12 98 ILE A CA 1
ATOM 769 C C . ILE A 1 98 ? 1.876 4.844 -5.064 1.00 75.12 98 ILE A C 1
ATOM 771 O O . ILE A 1 98 ? 1.388 5.340 -4.058 1.00 75.12 98 ILE A O 1
ATOM 775 N N . HIS A 1 99 ? 1.179 4.103 -5.922 1.00 72.00 99 HIS A N 1
ATOM 776 C CA . HIS A 1 99 ? -0.240 3.850 -5.738 1.00 72.00 99 HIS A CA 1
ATOM 777 C C . HIS A 1 99 ? -0.507 3.163 -4.396 1.00 72.00 99 HIS A C 1
ATOM 779 O O . HIS A 1 99 ? -1.312 3.664 -3.617 1.00 72.00 99 HIS A O 1
ATOM 785 N N . ASN A 1 100 ? 0.243 2.103 -4.081 1.00 69.25 100 ASN A N 1
ATOM 786 C CA . ASN A 1 100 ? 0.159 1.417 -2.795 1.00 69.25 100 ASN A CA 1
ATOM 787 C C . ASN A 1 100 ? 0.563 2.339 -1.641 1.00 69.25 100 ASN A C 1
ATOM 789 O O . ASN A 1 100 ? -0.164 2.411 -0.663 1.00 69.25 100 ASN A O 1
ATOM 793 N N . ALA A 1 101 ? 1.660 3.099 -1.759 1.00 67.12 101 ALA A N 1
ATOM 794 C CA . ALA A 1 101 ? 2.058 4.036 -0.708 1.00 67.12 101 ALA A CA 1
ATOM 795 C C . ALA A 1 101 ? 0.960 5.077 -0.439 1.00 67.12 101 ALA A C 1
ATOM 797 O O . ALA A 1 101 ? 0.585 5.303 0.703 1.00 67.12 101 ALA A O 1
ATOM 798 N N . ILE A 1 102 ? 0.401 5.681 -1.486 1.00 68.12 102 ILE A N 1
ATOM 799 C CA . ILE A 1 102 ? -0.704 6.634 -1.390 1.00 68.12 102 ILE A CA 1
ATOM 800 C C . ILE A 1 102 ? -1.913 5.974 -0.724 1.00 68.12 102 ILE A C 1
ATOM 802 O O . ILE A 1 102 ? -2.423 6.503 0.265 1.00 68.12 102 ILE A O 1
ATOM 806 N N . GLU A 1 103 ? -2.350 4.813 -1.215 1.00 65.50 103 GLU A N 1
ATOM 807 C CA . GLU A 1 103 ? -3.473 4.085 -0.625 1.00 65.50 103 GLU A CA 1
ATOM 808 C C . GLU A 1 103 ? -3.228 3.780 0.860 1.00 65.50 103 GLU A C 1
ATOM 810 O O . GLU A 1 103 ? -4.098 4.046 1.690 1.00 65.50 103 GLU A O 1
ATOM 815 N N . ASP A 1 104 ? -2.021 3.354 1.216 1.00 63.09 104 ASP A N 1
ATOM 816 C CA . ASP A 1 104 ? -1.587 3.048 2.579 1.00 63.09 104 ASP A CA 1
ATOM 817 C C . ASP A 1 104 ? -1.418 4.283 3.475 1.00 63.09 104 ASP A C 1
ATOM 819 O O . ASP A 1 104 ? -1.099 4.124 4.648 1.00 63.09 104 ASP A O 1
ATOM 823 N N . PHE A 1 105 ? -1.620 5.509 2.982 1.00 62.06 105 PHE A N 1
ATOM 824 C CA . PHE A 1 105 ? -1.580 6.729 3.804 1.00 62.06 105 PHE A CA 1
ATOM 825 C C . PHE A 1 105 ? -2.915 7.475 3.860 1.00 62.06 105 PHE A C 1
ATOM 827 O O . PHE A 1 105 ? -3.211 8.103 4.879 1.00 62.06 105 PHE A O 1
ATOM 834 N N . ILE A 1 106 ? -3.720 7.421 2.794 1.00 65.75 106 ILE A N 1
ATOM 835 C CA . ILE A 1 106 ? -4.962 8.206 2.683 1.00 65.75 106 ILE A CA 1
ATOM 836 C C . ILE A 1 106 ? -6.240 7.377 2.691 1.00 65.75 106 ILE A C 1
ATOM 838 O O . ILE A 1 106 ? -7.328 7.948 2.811 1.00 65.75 106 ILE A O 1
ATOM 842 N N . THR A 1 107 ? -6.153 6.051 2.566 1.00 60.56 107 THR A N 1
ATOM 843 C CA . THR A 1 107 ? -7.356 5.229 2.664 1.00 60.56 107 THR A CA 1
ATOM 844 C C . THR A 1 107 ? -7.757 5.038 4.118 1.00 60.56 107 THR A C 1
ATOM 846 O O . THR A 1 107 ? -6.956 4.862 5.042 1.00 60.56 107 THR A O 1
ATOM 849 N N . TRP A 1 108 ? -9.065 5.082 4.331 1.00 54.84 108 TRP A N 1
ATOM 850 C CA . TRP A 1 108 ? -9.650 4.655 5.585 1.00 54.84 108 TRP A CA 1
ATOM 851 C C . TRP A 1 108 ? -9.204 3.215 5.913 1.00 54.84 108 TRP A C 1
ATOM 853 O O . TRP A 1 108 ? -9.258 2.367 5.019 1.00 54.84 108 TRP A O 1
ATOM 863 N N . PRO A 1 109 ? -8.820 2.893 7.168 1.00 53.38 109 PRO A N 1
ATOM 864 C CA . PRO A 1 109 ? -9.094 3.620 8.418 1.00 53.38 109 PRO A CA 1
ATOM 865 C C . PRO A 1 109 ? -7.951 4.490 8.957 1.00 53.38 109 PRO A C 1
ATOM 867 O O . PRO A 1 109 ? -7.892 4.745 10.163 1.00 53.38 109 PRO A O 1
ATOM 870 N N . ILE A 1 110 ? -7.021 4.933 8.113 1.00 62.62 110 ILE A N 1
ATOM 871 C CA . ILE A 1 110 ? -5.927 5.789 8.572 1.00 62.62 110 ILE A CA 1
ATOM 872 C C . ILE A 1 110 ? -6.490 7.163 8.933 1.00 62.62 110 ILE A C 1
ATOM 874 O O . ILE A 1 110 ? -7.018 7.889 8.097 1.00 62.62 110 ILE A O 1
ATOM 878 N N . GLN A 1 111 ? -6.400 7.498 10.217 1.00 64.31 111 GLN A N 1
ATOM 879 C CA . GLN A 1 111 ? -6.767 8.798 10.758 1.00 64.31 111 GLN A CA 1
ATOM 880 C C . GLN A 1 111 ? -5.565 9.374 11.492 1.00 64.31 111 GLN A C 1
ATOM 882 O O . GLN A 1 111 ? -4.973 8.702 12.339 1.00 64.31 111 GLN A O 1
ATOM 887 N N . LYS A 1 112 ? -5.246 10.637 11.212 1.00 66.50 112 LYS A N 1
ATOM 888 C CA . LYS A 1 112 ? -4.374 11.442 12.067 1.00 66.50 112 LYS A CA 1
ATOM 889 C C . LYS A 1 112 ? -5.231 12.455 12.804 1.00 66.50 112 LYS A C 1
ATOM 891 O O . LYS A 1 112 ? -5.845 13.322 12.185 1.00 66.50 112 LYS A O 1
ATOM 896 N N . ILE A 1 113 ? -5.300 12.320 14.123 1.00 65.69 113 ILE A N 1
ATOM 897 C CA . ILE A 1 113 ? -6.016 13.268 14.974 1.00 65.69 113 ILE A CA 1
ATOM 898 C C . ILE A 1 113 ? -5.107 14.472 15.168 1.00 65.69 113 ILE A C 1
ATOM 900 O O . ILE A 1 113 ? -4.008 14.343 15.699 1.00 65.69 113 ILE A O 1
ATOM 904 N N . VAL A 1 114 ? -5.568 15.639 14.723 1.00 66.12 114 VAL A N 1
ATOM 905 C CA . VAL A 1 114 ? -4.837 16.898 14.871 1.00 66.12 114 VAL A CA 1
ATOM 906 C C . VAL A 1 114 ? -5.555 17.759 15.907 1.00 66.12 114 VAL A C 1
ATOM 908 O O . VAL A 1 114 ? -6.576 18.372 15.582 1.00 66.12 114 VAL A O 1
ATOM 911 N N . PRO A 1 115 ? -5.077 17.822 17.158 1.00 61.56 115 PRO A N 1
ATOM 912 C CA . PRO A 1 115 ? -5.670 18.700 18.156 1.00 61.56 115 PRO A CA 1
ATOM 913 C C . PRO A 1 115 ? -5.342 20.164 17.820 1.00 61.56 115 PRO A C 1
ATOM 915 O O . PRO A 1 115 ? -4.229 20.642 18.022 1.00 61.56 115 PRO A O 1
ATOM 918 N N . ILE A 1 116 ? -6.320 20.889 17.267 1.00 65.25 116 ILE A N 1
ATOM 919 C CA . ILE A 1 116 ? -6.181 22.315 16.904 1.00 65.25 116 ILE A CA 1
ATOM 920 C C . ILE A 1 116 ? -6.440 23.235 18.110 1.00 65.25 116 ILE A C 1
ATOM 922 O O . ILE A 1 116 ? -6.003 24.383 18.117 1.00 65.25 116 ILE A O 1
ATOM 926 N N . LEU A 1 117 ? -7.142 22.746 19.132 1.00 66.31 117 LEU A N 1
ATOM 927 C CA . LEU A 1 117 ? -7.393 23.455 20.389 1.00 66.31 117 LEU A CA 1
ATOM 928 C C . LEU A 1 117 ? -6.841 22.635 21.557 1.00 66.31 117 LEU A C 1
ATOM 930 O O . LEU A 1 117 ? -6.737 21.415 21.458 1.00 66.31 117 LEU A O 1
ATOM 934 N N . LEU A 1 118 ? -6.534 23.272 22.683 1.00 60.97 118 LEU A N 1
ATOM 935 C CA . LEU A 1 118 ? -6.206 22.544 23.911 1.00 60.97 118 LEU A CA 1
ATOM 936 C C . LEU A 1 118 ? -7.452 21.796 24.418 1.00 60.97 118 LEU A C 1
ATOM 938 O O . LEU A 1 118 ? -8.515 22.397 24.569 1.00 60.97 118 LEU A O 1
ATOM 942 N N . GLY A 1 119 ? -7.330 20.492 24.676 1.00 69.06 119 GLY A N 1
ATOM 943 C CA . GLY A 1 119 ? -8.443 19.647 25.117 1.00 69.06 119 GLY A CA 1
ATOM 944 C C . GLY A 1 119 ? -8.074 18.164 25.211 1.00 69.06 119 GLY A C 1
ATOM 945 O O . GLY A 1 119 ? -7.000 17.760 24.770 1.00 69.06 119 GLY A O 1
ATOM 946 N N . ASP A 1 120 ? -8.964 17.362 25.800 1.00 74.06 120 ASP A N 1
ATOM 947 C CA . ASP A 1 120 ? -8.867 15.897 25.792 1.00 74.06 120 ASP A CA 1
ATOM 948 C C . ASP A 1 120 ? -9.529 15.344 24.523 1.00 74.06 120 ASP A C 1
ATOM 950 O O . ASP A 1 120 ? -10.734 15.502 24.317 1.00 74.06 120 ASP A O 1
ATOM 954 N N . TYR A 1 121 ? -8.727 14.695 23.680 1.00 69.50 121 TYR A N 1
ATOM 955 C CA . TYR A 1 121 ? -9.149 14.095 22.413 1.00 69.50 121 TYR A CA 1
ATOM 956 C C . TYR A 1 121 ? -9.038 12.571 22.411 1.00 69.50 121 TYR A C 1
ATOM 958 O O . TYR A 1 121 ? -9.189 11.951 21.362 1.00 69.50 121 TYR A O 1
ATOM 966 N N . SER A 1 122 ? -8.832 11.943 23.571 1.00 69.62 122 SER A N 1
ATOM 967 C CA . SER A 1 122 ? -8.747 10.480 23.703 1.00 69.62 122 SER A CA 1
ATOM 968 C C . SER A 1 122 ? -10.006 9.738 23.222 1.00 69.62 122 SER A C 1
ATOM 970 O O . SER A 1 122 ? -9.980 8.527 22.995 1.00 69.62 122 SER A O 1
ATOM 972 N N . GLY A 1 123 ? -11.126 10.451 23.063 1.00 67.44 123 GLY A N 1
ATOM 973 C CA . GLY A 1 123 ? -12.359 9.942 22.460 1.00 67.44 123 GLY A CA 1
ATOM 974 C C . GLY A 1 123 ? -12.363 9.894 20.927 1.00 67.44 123 GLY A C 1
ATOM 975 O O . GLY A 1 123 ? -13.261 9.274 20.367 1.00 67.44 123 GLY A O 1
ATOM 976 N N . LEU A 1 124 ? -11.403 10.538 20.254 1.00 69.19 124 LEU A N 1
ATOM 977 C CA . LEU A 1 124 ? -11.262 10.499 18.795 1.00 69.19 124 LEU A CA 1
ATOM 978 C C . LEU A 1 124 ? -10.423 9.306 18.321 1.00 69.19 124 LEU A C 1
ATOM 980 O O . LEU A 1 124 ? -10.542 8.906 17.167 1.00 69.19 124 LEU A O 1
ATOM 984 N N . GLU A 1 125 ? -9.588 8.728 19.191 1.00 70.44 125 GLU A N 1
ATOM 985 C CA . GLU A 1 125 ? -8.836 7.520 18.857 1.00 70.44 125 GLU A CA 1
ATOM 986 C C . GLU A 1 125 ? -9.785 6.339 18.658 1.00 70.44 125 GLU A C 1
ATOM 988 O O . GLU A 1 125 ? -10.618 6.021 19.512 1.00 70.44 125 GLU A O 1
ATOM 993 N N . LEU A 1 126 ? -9.627 5.662 17.522 1.00 72.69 126 LEU A N 1
ATOM 994 C CA . LEU A 1 126 ? -10.315 4.413 17.240 1.00 72.69 126 LEU A CA 1
ATOM 995 C C . LEU A 1 126 ? -9.842 3.347 18.234 1.00 72.69 126 LEU A C 1
ATOM 997 O O . LEU A 1 126 ? -8.712 2.865 18.165 1.00 72.69 126 LEU A O 1
ATOM 1001 N N . LYS A 1 127 ? -10.714 2.996 19.180 1.00 82.38 127 LYS A N 1
ATOM 1002 C CA . LYS A 1 127 ? -10.447 1.957 20.177 1.00 82.38 127 LYS A CA 1
ATOM 1003 C C . LYS A 1 127 ? -10.805 0.585 19.609 1.00 82.38 127 LYS A C 1
ATOM 1005 O O . LYS A 1 127 ? -11.791 0.481 18.881 1.00 82.38 127 LYS A O 1
ATOM 1010 N N . PRO A 1 128 ? -10.068 -0.476 19.976 1.00 89.81 128 PRO A N 1
ATOM 1011 C CA . PRO A 1 128 ? -10.495 -1.841 19.705 1.00 89.81 128 PRO A CA 1
ATOM 1012 C C . PRO A 1 128 ? -11.922 -2.074 20.214 1.00 89.81 128 PRO A C 1
ATOM 1014 O O . PRO A 1 128 ? -12.190 -1.908 21.405 1.00 89.81 128 PRO A O 1
ATOM 1017 N N . ILE A 1 129 ? -12.829 -2.459 19.319 1.00 91.69 129 ILE A N 1
ATOM 1018 C CA . ILE A 1 129 ? -14.215 -2.824 19.643 1.00 91.69 129 ILE A CA 1
ATOM 1019 C C . ILE A 1 129 ? -14.438 -4.340 19.616 1.00 91.69 129 ILE A C 1
ATOM 1021 O O . ILE A 1 129 ? -15.454 -4.816 20.116 1.00 91.69 129 ILE A O 1
ATOM 1025 N N . GLY A 1 130 ? -13.491 -5.106 19.066 1.00 92.94 130 GLY A N 1
ATOM 1026 C CA . GLY A 1 130 ? -13.554 -6.563 19.034 1.00 92.94 130 GLY A CA 1
ATOM 1027 C C . GLY A 1 130 ? -12.369 -7.208 18.321 1.00 92.94 130 GLY A C 1
ATOM 1028 O O . GLY A 1 130 ? -11.453 -6.527 17.854 1.00 92.94 130 GLY A O 1
ATOM 1029 N N . VAL A 1 131 ? -12.412 -8.538 18.236 1.00 95.81 131 VAL A N 1
ATOM 1030 C CA . VAL A 1 131 ? -11.466 -9.360 17.476 1.00 95.81 131 VAL A CA 1
ATOM 1031 C C . VAL A 1 131 ? -12.249 -10.137 16.424 1.00 95.81 131 VAL A C 1
ATOM 1033 O O . VAL A 1 131 ? -13.252 -10.770 16.742 1.00 95.81 131 VAL A O 1
ATOM 1036 N N . LEU A 1 132 ? -11.792 -10.075 15.176 1.00 97.00 132 LEU A N 1
ATOM 1037 C CA . LEU A 1 132 ? -12.271 -10.920 14.093 1.00 97.00 132 LEU A CA 1
ATOM 1038 C C . LEU A 1 132 ? -11.351 -12.136 13.972 1.00 97.00 132 LEU A C 1
ATOM 1040 O O . LEU A 1 132 ? -10.176 -11.995 13.625 1.00 97.00 132 LEU A O 1
ATOM 1044 N N . GLU A 1 133 ? -11.903 -13.316 14.227 1.00 97.81 133 GLU A N 1
ATOM 1045 C CA . GLU A 1 133 ? -11.252 -14.599 13.968 1.00 97.81 133 GLU A CA 1
ATOM 1046 C C . GLU A 1 133 ? -11.487 -15.012 12.512 1.00 97.81 133 GLU A C 1
ATOM 1048 O O . GLU A 1 133 ? -12.621 -15.119 12.043 1.00 97.81 133 GLU A O 1
ATOM 1053 N N . VAL A 1 134 ? -10.403 -15.247 11.778 1.00 98.00 134 VAL A N 1
ATOM 1054 C CA . VAL A 1 134 ? -10.436 -15.610 10.362 1.00 98.00 134 VAL A CA 1
ATOM 1055 C C . VAL A 1 134 ? -9.712 -16.927 10.174 1.00 98.00 134 VAL A C 1
ATOM 1057 O O . VAL A 1 134 ? -8.512 -17.038 10.416 1.00 98.00 134 VAL A O 1
ATOM 1060 N N . LYS A 1 135 ? -10.429 -17.923 9.654 1.00 98.06 135 LYS A N 1
ATOM 1061 C CA . LYS A 1 135 ? -9.822 -19.166 9.185 1.00 98.06 135 LYS A CA 1
ATOM 1062 C C . LYS A 1 135 ? -9.598 -19.100 7.677 1.00 98.06 135 LYS A C 1
ATOM 1064 O O . LYS A 1 135 ? -10.535 -19.262 6.896 1.00 98.06 135 LYS A O 1
ATOM 1069 N N . LEU A 1 136 ? -8.350 -18.905 7.265 1.00 98.19 136 LEU A N 1
ATOM 1070 C CA . LEU A 1 136 ? -7.941 -18.987 5.869 1.00 98.19 136 LEU A CA 1
ATOM 1071 C C . LEU A 1 136 ? -7.863 -20.462 5.450 1.00 98.19 136 LEU A C 1
ATOM 1073 O O . LEU A 1 136 ? -6.900 -21.164 5.753 1.00 98.19 136 LEU A O 1
ATOM 1077 N N . VAL A 1 137 ? -8.901 -20.952 4.769 1.00 98.25 137 VAL A N 1
ATOM 1078 C CA . VAL A 1 137 ? -9.005 -22.373 4.400 1.00 98.25 137 VAL A CA 1
ATOM 1079 C C . VAL A 1 137 ? -8.280 -22.675 3.089 1.00 98.25 137 VAL A C 1
ATOM 1081 O O . VAL A 1 137 ? -7.301 -23.415 3.103 1.00 98.25 137 VAL A O 1
ATOM 1084 N N . GLN A 1 138 ? -8.768 -22.146 1.963 1.00 97.75 138 GLN A N 1
ATOM 1085 C CA . GLN A 1 138 ? -8.265 -22.476 0.625 1.00 97.75 138 GLN A CA 1
ATOM 1086 C C . GLN A 1 138 ? -8.634 -21.405 -0.410 1.00 97.75 138 GLN A C 1
ATOM 1088 O O . GLN A 1 138 ? -9.623 -20.692 -0.228 1.00 97.75 138 GLN A O 1
ATOM 1093 N N . ALA A 1 139 ? -7.912 -21.384 -1.530 1.00 97.38 139 ALA A N 1
ATOM 1094 C CA . ALA A 1 139 ? -8.326 -20.737 -2.775 1.00 97.38 139 ALA A CA 1
ATOM 1095 C C . ALA A 1 139 ? -8.501 -21.790 -3.879 1.00 97.38 139 ALA A C 1
ATOM 1097 O O . ALA A 1 139 ? -8.049 -22.927 -3.746 1.00 97.38 139 ALA A O 1
ATOM 1098 N N . LYS A 1 140 ? -9.206 -21.440 -4.958 1.00 95.94 140 LYS A N 1
ATOM 1099 C CA . LYS A 1 140 ? -9.436 -22.336 -6.098 1.00 95.94 140 LYS A CA 1
ATOM 1100 C C . LYS A 1 140 ? -9.370 -21.570 -7.405 1.00 95.94 140 LYS A C 1
ATOM 1102 O O . LYS A 1 140 ? -9.925 -20.479 -7.490 1.00 95.94 140 LYS A O 1
ATOM 1107 N N . GLY A 1 141 ? -8.768 -22.190 -8.415 1.00 94.25 141 GLY A N 1
ATOM 1108 C CA . GLY A 1 141 ? -8.696 -21.638 -9.765 1.00 94.25 141 GLY A CA 1
ATOM 1109 C C . GLY A 1 141 ? -7.933 -20.317 -9.840 1.00 94.25 141 GLY A C 1
ATOM 1110 O O . GLY A 1 141 ? -8.377 -19.419 -10.550 1.00 94.25 141 GLY A O 1
ATOM 1111 N N . LEU A 1 142 ? -6.828 -20.186 -9.098 1.00 94.81 142 LEU A N 1
ATOM 1112 C CA . LEU A 1 142 ? -5.947 -19.025 -9.219 1.00 94.81 142 LEU A CA 1
ATOM 1113 C C . LEU A 1 142 ? -5.369 -18.932 -10.638 1.00 94.81 142 LEU A C 1
ATOM 1115 O O . LEU A 1 142 ? -5.158 -19.952 -11.304 1.00 94.81 142 LEU A O 1
ATOM 1119 N N . ALA A 1 143 ? -5.142 -17.705 -11.107 1.00 89.62 143 ALA A N 1
ATOM 1120 C CA . ALA A 1 143 ? -4.489 -17.474 -12.387 1.00 89.62 143 ALA A CA 1
ATOM 1121 C C . ALA A 1 143 ? -3.046 -17.985 -12.320 1.00 89.62 143 ALA A C 1
ATOM 1123 O O . ALA A 1 143 ? -2.349 -17.691 -11.357 1.00 89.62 143 ALA A O 1
ATOM 1124 N N . ASN A 1 144 ? -2.617 -18.731 -13.339 1.00 89.31 144 ASN A N 1
ATOM 1125 C CA . ASN A 1 144 ? -1.215 -19.108 -13.466 1.00 89.31 144 ASN A CA 1
ATOM 1126 C C . ASN A 1 144 ? -0.458 -17.994 -14.183 1.00 89.31 144 ASN A C 1
ATOM 1128 O O . ASN A 1 144 ? -0.841 -17.634 -15.303 1.00 89.31 144 ASN A O 1
ATOM 1132 N N . LYS A 1 145 ? 0.583 -17.468 -13.546 1.00 80.75 145 LYS A N 1
ATOM 1133 C CA . LYS A 1 145 ? 1.452 -16.436 -14.121 1.00 80.75 145 LYS A CA 1
ATOM 1134 C C . LYS A 1 145 ? 2.804 -16.974 -14.577 1.00 80.75 145 LYS A C 1
ATOM 1136 O O . LYS A 1 145 ? 3.412 -16.389 -15.473 1.00 80.75 145 LYS A O 1
ATOM 1141 N N . ASP A 1 146 ? 3.175 -18.162 -14.115 1.00 78.69 146 ASP A N 1
ATOM 1142 C CA . ASP A 1 146 ? 4.427 -18.799 -14.487 1.00 78.69 146 ASP A CA 1
ATOM 1143 C C . ASP A 1 146 ? 4.469 -19.305 -15.930 1.00 78.69 146 ASP A C 1
ATOM 1145 O O . ASP A 1 146 ? 3.575 -20.000 -16.426 1.00 78.69 146 ASP A O 1
ATOM 1149 N N . LEU A 1 147 ? 5.603 -19.046 -16.589 1.00 78.44 147 LEU A N 1
ATOM 1150 C CA . LEU A 1 147 ? 5.946 -19.640 -17.885 1.00 78.44 147 LEU A CA 1
ATOM 1151 C C . LEU A 1 147 ? 6.276 -21.136 -17.768 1.00 78.44 147 LEU A C 1
ATOM 1153 O O . LEU A 1 147 ? 6.075 -21.894 -18.721 1.00 78.44 147 LEU A O 1
ATOM 1157 N N . VAL A 1 148 ? 6.814 -21.559 -16.621 1.00 80.81 148 VAL A N 1
ATOM 1158 C CA . VAL A 1 148 ? 7.209 -22.942 -16.340 1.00 80.81 148 VAL A CA 1
ATOM 1159 C C . VAL A 1 148 ? 6.714 -23.322 -14.951 1.00 80.81 148 VAL A C 1
ATOM 1161 O O . VAL A 1 148 ? 7.216 -22.813 -13.963 1.00 80.81 148 VAL A O 1
ATOM 1164 N N . GLY A 1 149 ? 5.793 -24.283 -14.881 1.00 88.12 149 GLY A N 1
ATOM 1165 C CA . GLY A 1 149 ? 5.172 -24.686 -13.619 1.00 88.12 149 GLY A CA 1
ATOM 1166 C C . GLY A 1 149 ? 3.836 -23.986 -13.386 1.00 88.12 149 GLY A C 1
ATOM 1167 O O . GLY A 1 149 ? 3.144 -23.611 -14.339 1.00 88.12 149 GLY A O 1
ATOM 1168 N N . LYS A 1 150 ? 3.441 -23.910 -12.121 1.00 90.88 150 LYS A N 1
ATOM 1169 C CA . LYS A 1 150 ? 2.312 -23.125 -11.639 1.00 90.88 150 LYS A CA 1
ATOM 1170 C C . LYS A 1 150 ? 2.833 -22.183 -10.567 1.00 90.88 150 LYS A C 1
ATOM 1172 O O . LYS A 1 150 ? 3.732 -22.593 -9.838 1.00 90.88 150 LYS A O 1
ATOM 1177 N N . SER A 1 151 ? 2.106 -21.089 -10.401 1.00 93.50 151 SER A N 1
ATOM 1178 C CA . SER A 1 151 ? 2.259 -20.149 -9.301 1.00 93.50 151 SER A CA 1
ATOM 1179 C C . SER A 1 151 ? 2.434 -20.818 -7.931 1.00 93.50 151 SER A C 1
ATOM 1181 O O . SER A 1 151 ? 1.812 -21.853 -7.635 1.00 93.50 151 SER A O 1
ATOM 1183 N N . ASP A 1 152 ? 3.218 -20.156 -7.086 1.00 94.81 152 ASP A N 1
ATOM 1184 C CA . ASP A 1 152 ? 3.543 -20.453 -5.695 1.00 94.81 152 ASP A CA 1
ATOM 1185 C C . ASP A 1 152 ? 2.745 -19.509 -4.758 1.00 94.81 152 ASP A C 1
ATOM 1187 O O . ASP A 1 152 ? 3.288 -18.546 -4.211 1.00 94.81 152 ASP A O 1
ATOM 1191 N N . PRO A 1 153 ? 1.426 -19.714 -4.555 1.00 97.50 153 PRO A N 1
ATOM 1192 C CA . PRO A 1 153 ? 0.592 -18.737 -3.867 1.00 97.50 153 PRO A CA 1
ATOM 1193 C C . PRO A 1 153 ? 0.822 -18.620 -2.355 1.00 97.50 153 PRO A C 1
ATOM 1195 O O . PRO A 1 153 ? 0.833 -19.611 -1.614 1.00 97.50 153 PRO A O 1
ATOM 1198 N N . PHE A 1 154 ? 0.786 -17.381 -1.868 1.00 98.19 154 PHE A N 1
ATOM 1199 C CA . PHE A 1 154 ? 0.568 -17.030 -0.463 1.00 98.19 154 PHE A CA 1
ATOM 1200 C C . PHE A 1 154 ? -0.488 -15.926 -0.330 1.00 98.19 154 PHE A C 1
ATOM 1202 O O . PHE A 1 154 ? -0.696 -15.120 -1.233 1.00 98.19 154 PHE A O 1
ATOM 1209 N N . ALA A 1 155 ? -1.186 -15.885 0.802 1.00 98.12 155 ALA A N 1
ATOM 1210 C CA . ALA A 1 155 ? -2.202 -14.883 1.084 1.00 98.12 155 ALA A CA 1
ATOM 1211 C C . ALA A 1 155 ? -1.705 -13.856 2.103 1.00 98.12 155 ALA A C 1
ATOM 1213 O O . ALA A 1 155 ? -1.083 -14.199 3.105 1.00 98.12 155 ALA A O 1
ATOM 1214 N N . VAL A 1 156 ? -2.064 -12.598 1.882 1.00 97.50 156 VAL A N 1
ATOM 1215 C CA . VAL A 1 156 ? -1.881 -11.486 2.808 1.00 97.50 156 VAL A CA 1
ATOM 1216 C C . VAL A 1 156 ? -3.261 -10.958 3.178 1.00 97.50 156 VAL A C 1
ATOM 1218 O O . VAL A 1 156 ? -4.017 -10.500 2.320 1.00 97.50 156 VAL A O 1
ATOM 1221 N N . ALA A 1 157 ? -3.602 -11.040 4.460 1.00 97.25 157 ALA A N 1
ATOM 1222 C CA . ALA A 1 157 ? -4.886 -10.623 4.999 1.00 97.25 157 ALA A CA 1
ATOM 1223 C C . ALA A 1 157 ? -4.722 -9.465 5.988 1.00 97.25 157 ALA A C 1
ATOM 1225 O O . ALA A 1 157 ? -3.789 -9.456 6.795 1.00 97.25 157 ALA A O 1
ATOM 1226 N N . TYR A 1 158 ? -5.624 -8.486 5.931 1.00 94.44 158 TYR A N 1
ATOM 1227 C CA . TYR A 1 158 ? -5.595 -7.319 6.808 1.00 94.44 158 TYR A CA 1
ATOM 1228 C C . TYR A 1 158 ? -6.942 -6.598 6.902 1.00 94.44 158 TYR A C 1
ATOM 1230 O O . TYR A 1 158 ? -7.745 -6.618 5.974 1.00 94.44 158 TYR A O 1
ATOM 1238 N N . ILE A 1 159 ? -7.163 -5.917 8.031 1.00 92.00 159 ILE A N 1
ATOM 1239 C CA . ILE A 1 159 ? -8.208 -4.886 8.181 1.00 92.00 159 ILE A CA 1
ATOM 1240 C C . ILE A 1 159 ? -7.613 -3.484 7.987 1.00 92.00 159 ILE A C 1
ATOM 1242 O O . ILE A 1 159 ? -8.238 -2.606 7.397 1.00 92.00 159 ILE A O 1
ATOM 1246 N N . ARG A 1 160 ? -6.377 -3.283 8.466 1.00 84.00 160 ARG A N 1
ATOM 1247 C CA . ARG A 1 160 ? -5.558 -2.094 8.209 1.00 84.00 160 ARG A CA 1
ATOM 1248 C C . ARG A 1 160 ? -4.300 -2.498 7.444 1.00 84.00 160 ARG A C 1
ATOM 1250 O O . ARG A 1 160 ? -3.632 -3.414 7.928 1.00 84.00 160 ARG A O 1
ATOM 1257 N N . PRO A 1 161 ? -3.938 -1.818 6.346 1.00 80.88 161 PRO A N 1
ATOM 1258 C CA . PRO A 1 161 ? -2.695 -2.076 5.622 1.00 80.88 161 PRO A CA 1
ATOM 1259 C C . PRO A 1 161 ? -1.491 -1.474 6.371 1.00 80.88 161 PRO A C 1
ATOM 1261 O O . PRO A 1 161 ? -0.782 -0.611 5.876 1.00 80.88 161 PRO A O 1
ATOM 1264 N N . LEU A 1 162 ? -1.295 -1.884 7.626 1.00 78.56 162 LEU A N 1
ATOM 1265 C CA . LEU A 1 162 ? -0.123 -1.531 8.422 1.00 78.56 162 LEU A CA 1
ATOM 1266 C C . LEU A 1 162 ? 0.753 -2.781 8.561 1.00 78.56 162 LEU A C 1
ATOM 1268 O O . LEU A 1 162 ? 0.208 -3.830 8.921 1.00 78.56 162 LEU A O 1
ATOM 1272 N N . PRO A 1 163 ? 2.076 -2.705 8.319 1.00 75.56 163 PRO A N 1
ATOM 1273 C CA . PRO A 1 163 ? 2.946 -3.884 8.296 1.00 75.56 163 PRO A CA 1
ATOM 1274 C C . PRO A 1 163 ? 2.856 -4.778 9.542 1.00 75.56 163 PRO A C 1
ATOM 1276 O O . PRO A 1 163 ? 2.907 -5.998 9.436 1.00 75.56 163 PRO A O 1
ATOM 1279 N N . ASP A 1 164 ? 2.670 -4.191 10.726 1.00 81.00 164 ASP A N 1
ATOM 1280 C CA . ASP A 1 164 ? 2.527 -4.897 12.006 1.00 81.00 164 ASP A CA 1
ATOM 1281 C C . ASP A 1 164 ? 1.136 -5.532 12.219 1.00 81.00 164 ASP A C 1
ATOM 1283 O O . ASP A 1 164 ? 0.967 -6.409 13.072 1.00 81.00 164 ASP A O 1
ATOM 1287 N N . ARG A 1 165 ? 0.132 -5.113 11.438 1.00 86.62 165 ARG A N 1
ATOM 1288 C CA . ARG A 1 165 ? -1.257 -5.599 11.500 1.00 86.62 165 ARG A CA 1
ATOM 1289 C C . ARG A 1 165 ? -1.631 -6.551 10.364 1.00 86.62 165 ARG A C 1
ATOM 1291 O O . ARG A 1 165 ? -2.681 -7.194 10.440 1.00 86.62 165 ARG A O 1
ATOM 1298 N N . MET A 1 166 ? -0.794 -6.661 9.340 1.00 92.81 166 MET A N 1
ATOM 1299 C CA . MET A 1 166 ? -0.967 -7.607 8.240 1.00 92.81 166 MET A CA 1
ATOM 1300 C C . MET A 1 166 ? -0.601 -9.029 8.682 1.00 92.81 166 MET A C 1
ATOM 1302 O O . MET A 1 166 ? 0.300 -9.243 9.495 1.00 92.81 166 MET A O 1
ATOM 1306 N N . LYS A 1 167 ? -1.327 -10.020 8.161 1.00 97.62 167 LYS A N 1
ATOM 1307 C CA . LYS A 1 167 ? -1.075 -11.445 8.402 1.00 97.62 167 LYS A CA 1
ATOM 1308 C C . LYS A 1 167 ? -0.787 -12.127 7.076 1.00 97.62 167 LYS A C 1
ATOM 1310 O O . LYS A 1 167 ? -1.606 -12.054 6.163 1.00 97.62 167 LYS A O 1
ATOM 1315 N N . THR A 1 168 ? 0.354 -12.798 6.994 1.00 97.75 168 THR A N 1
ATOM 1316 C CA . THR A 1 168 ? 0.800 -13.509 5.794 1.00 97.75 168 THR A CA 1
ATOM 1317 C C . THR A 1 168 ? 0.736 -15.007 6.051 1.00 97.75 168 THR A C 1
ATOM 1319 O O . THR A 1 168 ? 1.210 -15.474 7.088 1.00 97.75 168 THR A O 1
ATOM 1322 N N . SER A 1 169 ? 0.123 -15.751 5.135 1.00 98.44 169 SER A N 1
ATOM 1323 C CA . SER A 1 169 ? 0.095 -17.211 5.175 1.00 98.44 169 SER A CA 1
ATOM 1324 C C . SER A 1 169 ? 1.435 -17.798 4.751 1.00 98.44 169 SER A C 1
ATOM 1326 O O . SER A 1 169 ? 2.319 -17.112 4.241 1.00 98.44 169 SER A O 1
ATOM 1328 N N . LYS A 1 170 ? 1.561 -19.114 4.879 1.00 98.06 170 LYS A N 1
ATOM 1329 C CA . LYS A 1 170 ? 2.623 -19.849 4.196 1.00 98.06 170 LYS A CA 1
ATOM 1330 C C . LYS A 1 170 ? 2.427 -19.792 2.680 1.00 98.06 170 LYS A C 1
ATOM 1332 O O . LYS A 1 170 ? 1.289 -19.804 2.197 1.00 98.06 170 LYS A O 1
ATOM 1337 N N . THR A 1 171 ? 3.540 -19.806 1.959 1.00 97.81 171 THR A N 1
ATOM 1338 C CA . THR A 1 171 ? 3.589 -20.088 0.522 1.00 97.81 171 THR A CA 1
ATOM 1339 C C . THR A 1 171 ? 3.322 -21.572 0.280 1.00 97.81 171 THR A C 1
ATOM 1341 O O . THR A 1 171 ? 3.841 -22.429 1.004 1.00 97.81 171 THR A O 1
ATOM 1344 N N . ILE A 1 172 ? 2.479 -21.885 -0.704 1.00 97.25 172 ILE A N 1
ATOM 1345 C CA . ILE A 1 172 ? 2.235 -23.254 -1.167 1.00 97.25 172 ILE A CA 1
ATOM 1346 C C . ILE A 1 172 ? 2.725 -23.359 -2.599 1.00 97.25 172 ILE A C 1
ATOM 1348 O O . ILE A 1 172 ? 2.148 -22.749 -3.485 1.00 97.25 172 ILE A O 1
ATOM 1352 N N . ASN A 1 173 ? 3.756 -24.165 -2.822 1.00 95.38 173 ASN A N 1
ATOM 1353 C CA . ASN A 1 173 ? 4.432 -24.174 -4.111 1.00 95.38 173 ASN A CA 1
ATOM 1354 C C . ASN A 1 173 ? 3.651 -24.964 -5.176 1.00 95.38 173 ASN A C 1
ATOM 1356 O O . ASN A 1 173 ? 3.170 -26.071 -4.908 1.00 95.38 173 ASN A O 1
ATOM 1360 N N . ASN A 1 174 ? 3.623 -24.442 -6.400 1.00 94.06 174 ASN A N 1
ATOM 1361 C CA . ASN A 1 174 ? 3.161 -25.074 -7.625 1.00 94.06 174 ASN A CA 1
ATOM 1362 C C . ASN A 1 174 ? 1.719 -25.597 -7.529 1.00 94.06 174 ASN A C 1
ATOM 1364 O O . ASN A 1 174 ? 1.405 -26.729 -7.923 1.00 94.06 174 ASN A O 1
ATOM 1368 N N . GLU A 1 175 ? 0.815 -24.773 -6.994 1.00 96.25 175 GLU A N 1
ATOM 1369 C CA . GLU A 1 175 ? -0.578 -25.149 -6.747 1.00 96.25 175 GLU A CA 1
ATOM 1370 C C . GLU A 1 175 ? -1.549 -23.976 -6.940 1.00 96.25 175 GLU A C 1
ATOM 1372 O O . GLU A 1 175 ? -1.550 -23.018 -6.185 1.00 96.25 175 GLU A O 1
ATOM 1377 N N . LEU A 1 176 ? -2.479 -24.096 -7.894 1.00 95.62 176 LEU A N 1
ATOM 1378 C CA . LEU A 1 176 ? -3.500 -23.070 -8.176 1.00 95.62 176 LEU A CA 1
ATOM 1379 C C . LEU A 1 176 ? -4.765 -23.223 -7.313 1.00 95.62 176 LEU A C 1
ATOM 1381 O O . LEU A 1 176 ? -5.704 -22.429 -7.417 1.00 95.62 176 LEU A O 1
ATOM 1385 N N . ASN A 1 177 ? -4.825 -24.273 -6.490 1.00 97.38 177 ASN A N 1
ATOM 1386 C CA . ASN A 1 177 ? -5.898 -24.538 -5.532 1.00 97.38 177 ASN A CA 1
ATOM 1387 C C . ASN A 1 177 ? -5.331 -24.755 -4.115 1.00 97.38 177 ASN A C 1
ATOM 1389 O O . ASN A 1 177 ? -5.524 -25.828 -3.533 1.00 97.38 177 ASN A O 1
ATOM 1393 N N . PRO A 1 178 ? -4.579 -23.781 -3.575 1.00 97.69 178 PRO A N 1
ATOM 1394 C CA . PRO A 1 178 ? -3.863 -23.937 -2.315 1.00 97.69 178 PRO A CA 1
ATOM 1395 C C . PRO A 1 178 ? -4.822 -24.137 -1.138 1.00 97.69 178 PRO A C 1
ATOM 1397 O O . PRO A 1 178 ? -5.887 -23.519 -1.075 1.00 97.69 178 PRO A O 1
ATOM 1400 N N . ILE A 1 179 ? -4.417 -24.971 -0.176 1.00 98.38 179 ILE A N 1
ATOM 1401 C CA . ILE A 1 179 ? -5.128 -25.213 1.086 1.00 98.38 179 ILE A CA 1
ATOM 1402 C C . ILE A 1 179 ? -4.195 -24.847 2.247 1.00 98.38 179 ILE A C 1
ATOM 1404 O O . ILE A 1 179 ? -3.300 -25.618 2.586 1.00 98.38 179 ILE A O 1
ATOM 1408 N N . TRP A 1 180 ? -4.427 -23.696 2.879 1.00 98.44 180 TRP A N 1
ATOM 1409 C CA . TRP A 1 180 ? -3.605 -23.193 3.988 1.00 98.44 180 TRP A CA 1
ATOM 1410 C C . TRP A 1 180 ? -4.052 -23.734 5.350 1.00 98.44 180 TRP A C 1
ATOM 1412 O O . TRP A 1 180 ? -3.227 -24.187 6.139 1.00 98.44 180 TRP A O 1
ATOM 1422 N N . ASN A 1 181 ? -5.363 -23.736 5.621 1.00 97.94 181 ASN A N 1
ATOM 1423 C CA . ASN A 1 181 ? -5.935 -24.042 6.943 1.00 97.94 181 ASN A CA 1
ATOM 1424 C C . ASN A 1 181 ? -5.295 -23.246 8.100 1.00 97.94 181 ASN A C 1
ATOM 1426 O O . ASN A 1 181 ? -5.080 -23.783 9.188 1.00 97.94 181 ASN A O 1
ATOM 1430 N N . GLU A 1 182 ? -5.017 -21.966 7.876 1.00 98.50 182 GLU A N 1
ATOM 1431 C CA . GLU A 1 182 ? -4.401 -21.082 8.867 1.00 98.50 182 GLU A CA 1
ATOM 1432 C C . GLU A 1 182 ? -5.450 -20.250 9.607 1.00 98.50 182 GLU A C 1
ATOM 1434 O O . GLU A 1 182 ? -6.542 -19.996 9.096 1.00 98.50 182 GLU A O 1
ATOM 1439 N N . HIS A 1 183 ? -5.130 -19.857 10.839 1.00 98.25 183 HIS A N 1
ATOM 1440 C CA . HIS A 1 183 ? -5.998 -19.048 11.688 1.00 98.25 183 HIS A CA 1
ATOM 1441 C C . HIS A 1 183 ? -5.331 -17.711 11.991 1.00 98.25 183 HIS A C 1
ATOM 1443 O O . HIS A 1 183 ? -4.180 -17.677 12.428 1.00 98.25 183 HIS A O 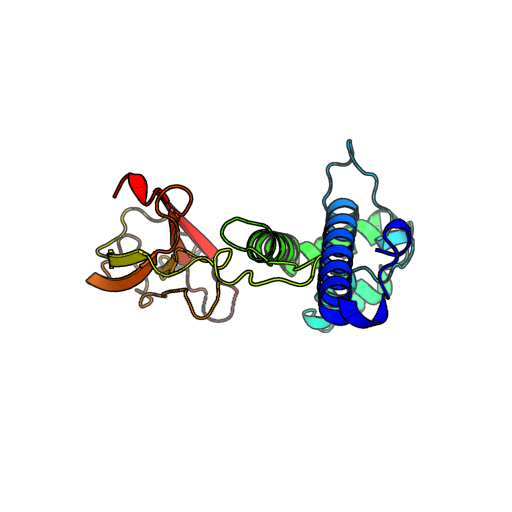1
ATOM 1449 N N . PHE A 1 184 ? -6.071 -16.626 11.793 1.00 98.12 184 PHE A N 1
ATOM 1450 C CA . PHE A 1 184 ? -5.632 -15.265 12.045 1.00 98.12 184 PHE A CA 1
ATOM 1451 C C . PHE A 1 184 ? -6.637 -14.530 12.920 1.00 98.12 184 PHE A C 1
ATOM 1453 O O . PHE A 1 184 ? -7.842 -14.745 12.827 1.00 98.12 184 PHE A O 1
ATOM 1460 N N . GLU A 1 185 ? -6.122 -13.615 13.729 1.00 97.81 185 GLU A N 1
ATOM 1461 C CA . GLU A 1 185 ? -6.916 -12.703 14.542 1.00 97.81 185 GLU A CA 1
ATOM 1462 C C . GLU A 1 185 ? -6.609 -11.271 14.123 1.00 97.81 185 GLU A C 1
ATOM 1464 O O . GLU A 1 185 ? -5.440 -10.887 13.977 1.00 97.81 185 GLU A O 1
ATOM 1469 N N . PHE A 1 186 ? -7.664 -10.480 13.947 1.00 96.25 186 PHE A N 1
ATOM 1470 C CA . PHE A 1 186 ? -7.567 -9.071 13.594 1.00 96.25 186 PHE A CA 1
ATOM 1471 C C . PHE A 1 186 ? -8.319 -8.212 14.599 1.00 96.25 186 PHE A C 1
ATOM 1473 O O . PHE A 1 186 ? -9.467 -8.489 14.936 1.00 96.25 186 PHE A O 1
ATOM 1480 N N . ILE A 1 187 ? -7.684 -7.132 15.043 1.00 93.19 187 ILE A N 1
ATOM 1481 C CA . ILE A 1 187 ? -8.337 -6.124 15.875 1.00 93.19 187 ILE A CA 1
ATOM 1482 C C . ILE A 1 187 ? -9.293 -5.311 14.998 1.00 93.19 187 ILE A C 1
ATOM 1484 O O . ILE A 1 187 ? -8.881 -4.750 13.981 1.00 93.19 187 ILE A O 1
ATOM 1488 N N . VAL A 1 188 ? -10.554 -5.235 15.416 1.00 92.94 188 VAL A N 1
ATOM 1489 C CA . VAL A 1 188 ? -11.598 -4.422 14.786 1.00 92.94 188 VAL A CA 1
ATOM 1490 C C . VAL A 1 188 ? -11.771 -3.149 15.596 1.00 92.94 188 VAL A C 1
ATOM 1492 O O . VAL A 1 188 ? -11.863 -3.213 16.821 1.00 92.94 188 VAL A O 1
ATOM 1495 N N . GLU A 1 189 ? -11.841 -1.997 14.934 1.00 89.94 189 GLU A N 1
ATOM 1496 C CA . GLU A 1 189 ? -12.043 -0.699 15.598 1.00 89.94 189 GLU A CA 1
ATOM 1497 C C . GLU A 1 189 ? -13.278 0.047 15.071 1.00 89.94 189 GLU A C 1
ATOM 1499 O O . GLU A 1 189 ? -13.860 0.847 15.795 1.00 89.94 189 GLU A O 1
ATOM 1504 N N . ASP A 1 190 ? -13.715 -0.238 13.841 1.00 87.75 190 ASP A N 1
ATOM 1505 C CA . ASP A 1 190 ? -14.954 0.293 13.272 1.00 87.75 190 ASP A CA 1
ATOM 1506 C C . ASP A 1 190 ? -15.592 -0.709 12.297 1.00 87.75 190 ASP A C 1
ATOM 1508 O O . ASP A 1 190 ? -15.243 -0.781 11.118 1.00 87.75 190 ASP A O 1
ATOM 1512 N N . MET A 1 191 ? -16.583 -1.461 12.781 1.00 88.81 191 MET A N 1
ATOM 1513 C CA . MET A 1 191 ? -17.317 -2.446 11.980 1.00 88.81 191 MET A CA 1
ATOM 1514 C C . MET A 1 191 ? -18.082 -1.832 10.801 1.00 88.81 191 MET A C 1
ATOM 1516 O O . MET A 1 191 ? -18.339 -2.532 9.823 1.00 88.81 191 MET A O 1
ATOM 1520 N N . SER A 1 192 ? -18.485 -0.561 10.892 1.00 85.25 192 SER A N 1
ATOM 1521 C CA . SER A 1 192 ? -19.377 0.060 9.905 1.00 85.25 192 SER A CA 1
ATOM 1522 C C . SER A 1 192 ? -18.661 0.440 8.609 1.00 85.25 192 SER A C 1
ATOM 1524 O O . SER A 1 192 ? -19.267 0.466 7.537 1.00 85.25 192 SER A O 1
ATOM 1526 N N . THR A 1 193 ? -17.359 0.700 8.695 1.00 83.38 193 THR A N 1
ATOM 1527 C CA . THR A 1 193 ? -16.553 1.232 7.590 1.00 83.38 193 THR A CA 1
ATOM 1528 C C . THR A 1 193 ? -15.386 0.324 7.209 1.00 83.38 193 THR A C 1
ATOM 1530 O O . THR A 1 193 ? -14.980 0.316 6.044 1.00 83.38 193 THR A O 1
ATOM 1533 N N . GLN A 1 194 ? -14.829 -0.441 8.156 1.00 87.69 194 GLN A N 1
ATOM 1534 C CA . GLN A 1 194 ? -13.678 -1.297 7.892 1.00 87.69 194 GLN A CA 1
ATOM 1535 C C . GLN A 1 194 ? -14.065 -2.530 7.065 1.00 87.69 194 GLN A C 1
ATOM 1537 O O . GLN A 1 194 ? -15.213 -2.991 7.033 1.00 87.69 194 GLN A O 1
ATOM 1542 N N . ARG A 1 195 ? -13.061 -3.081 6.382 1.00 91.44 195 ARG A N 1
ATOM 1543 C CA . ARG A 1 195 ? -13.172 -4.288 5.565 1.00 91.44 195 ARG A CA 1
ATOM 1544 C C . ARG A 1 195 ? -12.048 -5.244 5.914 1.00 91.44 195 ARG A C 1
ATOM 1546 O O . ARG A 1 195 ? -10.930 -4.799 6.140 1.00 91.44 195 ARG A O 1
ATOM 1553 N N . LEU A 1 196 ? -12.331 -6.540 5.891 1.00 95.50 196 LEU A N 1
ATOM 1554 C CA . LEU A 1 196 ? -11.289 -7.551 5.783 1.00 95.50 196 LEU A CA 1
ATOM 1555 C C . LEU A 1 196 ? -10.893 -7.657 4.310 1.00 95.50 196 LEU A C 1
ATOM 1557 O O . LEU A 1 196 ? -11.730 -7.969 3.462 1.00 95.50 196 LEU A O 1
ATOM 1561 N N . VAL A 1 197 ? -9.625 -7.411 4.012 1.00 95.31 197 VAL A N 1
ATOM 1562 C CA . VAL A 1 197 ? -9.028 -7.596 2.690 1.00 95.31 197 VAL A CA 1
ATOM 1563 C C . VAL A 1 197 ? -8.153 -8.840 2.729 1.00 95.31 197 VAL A C 1
ATOM 1565 O O . VAL A 1 197 ? -7.377 -9.023 3.663 1.00 95.31 197 VAL A O 1
ATOM 1568 N N . VAL A 1 198 ? -8.276 -9.690 1.713 1.00 97.12 198 VAL A N 1
ATOM 1569 C CA . VAL A 1 198 ? -7.401 -10.842 1.486 1.00 97.12 198 VAL A CA 1
ATOM 1570 C C . VAL A 1 198 ? -6.872 -10.739 0.063 1.00 97.12 198 VAL A C 1
ATOM 1572 O O . VAL A 1 198 ? -7.639 -10.835 -0.893 1.00 97.12 198 VAL A O 1
ATOM 1575 N N . LYS A 1 199 ? -5.569 -10.525 -0.080 1.00 96.38 199 LYS A N 1
ATOM 1576 C CA . LYS A 1 199 ? -4.854 -10.542 -1.358 1.00 96.38 199 LYS A CA 1
ATOM 1577 C C . LYS A 1 199 ? -4.053 -11.839 -1.452 1.00 96.38 199 LYS A C 1
ATOM 1579 O O . LYS A 1 199 ? -3.529 -12.299 -0.445 1.00 96.38 199 LYS A O 1
ATOM 1584 N N . VAL A 1 200 ? -3.989 -12.445 -2.630 1.00 97.50 200 VAL A N 1
ATOM 1585 C CA . VAL A 1 200 ? -3.197 -13.650 -2.905 1.00 97.50 200 VAL A CA 1
ATOM 1586 C C . VAL A 1 200 ? -2.145 -13.285 -3.934 1.00 97.50 200 VAL A C 1
ATOM 1588 O O . VAL A 1 200 ? -2.483 -12.730 -4.981 1.00 97.50 200 VAL A O 1
ATOM 1591 N N . TYR A 1 201 ? -0.898 -13.589 -3.616 1.00 96.12 201 TYR A N 1
ATOM 1592 C CA . TYR A 1 201 ? 0.274 -13.263 -4.410 1.00 96.12 201 TYR A CA 1
ATOM 1593 C C . TYR A 1 201 ? 0.998 -14.527 -4.844 1.00 96.12 201 TYR A C 1
ATOM 1595 O O . TYR A 1 201 ? 0.917 -15.536 -4.147 1.00 96.12 201 TYR A O 1
ATOM 1603 N N . ASP A 1 202 ? 1.693 -14.437 -5.970 1.00 94.94 202 ASP A N 1
ATOM 1604 C CA . ASP A 1 202 ? 2.621 -15.436 -6.482 1.00 94.94 202 ASP A CA 1
ATOM 1605 C C . ASP A 1 202 ? 4.040 -15.151 -5.979 1.00 94.94 202 ASP A C 1
ATOM 1607 O O . ASP A 1 202 ? 4.526 -14.025 -6.114 1.00 94.94 202 ASP A O 1
ATOM 1611 N N . ASP A 1 203 ? 4.692 -16.123 -5.346 1.00 92.94 203 ASP A N 1
ATOM 1612 C CA . ASP A 1 203 ? 6.067 -15.976 -4.869 1.00 92.94 203 ASP A CA 1
ATOM 1613 C C . ASP A 1 203 ? 7.083 -16.246 -5.991 1.00 92.94 203 ASP A C 1
ATOM 1615 O O . ASP A 1 203 ? 7.458 -17.380 -6.263 1.00 92.94 203 ASP A O 1
ATOM 1619 N N . GLU A 1 204 ? 7.590 -15.172 -6.597 1.00 86.12 204 GLU A N 1
ATOM 1620 C CA . GLU A 1 204 ? 8.604 -15.206 -7.664 1.00 86.12 204 GLU A CA 1
ATOM 1621 C C . GLU A 1 204 ? 10.055 -15.336 -7.133 1.00 86.12 204 GLU A C 1
ATOM 1623 O O . GLU A 1 204 ? 11.047 -15.138 -7.855 1.00 86.12 204 GLU A O 1
ATOM 1628 N N . GLY A 1 205 ? 10.219 -15.607 -5.833 1.00 83.31 205 GLY A N 1
ATOM 1629 C CA . GLY A 1 205 ? 11.501 -15.780 -5.160 1.00 83.31 205 GLY A CA 1
ATOM 1630 C C . GLY A 1 205 ? 12.333 -14.498 -5.066 1.00 83.31 205 GLY A C 1
ATOM 1631 O O . GLY A 1 205 ? 12.340 -13.819 -4.044 1.00 83.31 205 GLY A O 1
ATOM 1632 N N . VAL A 1 206 ? 13.128 -14.204 -6.101 1.00 74.25 206 VAL A N 1
ATOM 1633 C CA . VAL A 1 206 ? 14.015 -13.018 -6.126 1.00 74.25 206 VAL A CA 1
ATOM 1634 C C . VAL A 1 206 ? 13.309 -11.801 -6.726 1.00 74.25 206 VAL A C 1
ATOM 1636 O O . VAL A 1 206 ? 13.694 -10.667 -6.437 1.00 74.25 206 VAL A O 1
ATOM 1639 N N . GLN A 1 207 ? 12.303 -12.019 -7.574 1.00 76.12 207 GLN A N 1
ATOM 1640 C CA . GLN A 1 207 ? 11.513 -10.931 -8.144 1.00 76.12 207 GLN A CA 1
ATOM 1641 C C . GLN A 1 207 ? 10.373 -10.536 -7.201 1.00 76.12 207 GLN A C 1
ATOM 1643 O O . GLN A 1 207 ? 10.064 -11.233 -6.236 1.00 76.12 207 GLN A O 1
ATOM 1648 N N . ALA A 1 208 ? 9.770 -9.378 -7.463 1.00 77.56 208 ALA A N 1
ATOM 1649 C CA . ALA A 1 208 ? 8.614 -8.928 -6.704 1.00 77.56 208 ALA A CA 1
ATOM 1650 C C . ALA A 1 208 ? 7.415 -9.852 -6.958 1.00 77.56 208 ALA A C 1
ATOM 1652 O O . ALA A 1 208 ? 7.123 -10.178 -8.105 1.00 77.56 208 ALA A O 1
ATOM 1653 N N . SER A 1 209 ? 6.714 -10.228 -5.890 1.00 88.31 209 SER A N 1
ATOM 1654 C CA . SER A 1 209 ? 5.538 -11.095 -5.970 1.00 88.31 209 SER A CA 1
ATOM 1655 C C . SER A 1 209 ? 4.396 -10.455 -6.766 1.00 88.31 209 SER A C 1
ATOM 1657 O O . SER A 1 209 ? 4.052 -9.290 -6.535 1.00 88.31 209 SER A O 1
ATOM 1659 N N . GLU A 1 210 ? 3.758 -11.217 -7.657 1.00 88.38 210 GLU A N 1
ATOM 1660 C CA . GLU A 1 210 ? 2.645 -10.732 -8.486 1.00 88.38 210 GLU A CA 1
ATOM 1661 C C . GLU A 1 210 ? 1.289 -10.964 -7.798 1.00 88.38 210 GLU A C 1
ATOM 1663 O O . GLU A 1 210 ? 1.039 -12.020 -7.226 1.00 88.38 210 GLU A O 1
ATOM 1668 N N . LEU A 1 211 ? 0.364 -9.998 -7.857 1.00 90.69 211 LEU A N 1
ATOM 1669 C CA . LEU A 1 211 ? -0.999 -10.186 -7.348 1.00 90.69 211 LEU A CA 1
ATOM 1670 C C . LEU A 1 211 ? -1.816 -11.089 -8.290 1.00 90.69 211 LEU A C 1
ATOM 1672 O O . LEU A 1 211 ? -2.130 -10.708 -9.417 1.00 90.69 211 LEU A O 1
ATOM 1676 N N . ILE A 1 212 ? -2.259 -12.242 -7.789 1.00 94.25 212 ILE A N 1
ATOM 1677 C CA . ILE A 1 212 ? -3.019 -13.247 -8.557 1.00 94.25 212 ILE A CA 1
ATOM 1678 C C . ILE A 1 212 ? -4.469 -13.422 -8.087 1.00 94.25 212 ILE A C 1
ATOM 1680 O O . ILE A 1 212 ? -5.258 -14.113 -8.736 1.00 94.25 212 ILE A O 1
ATOM 1684 N N . GLY A 1 213 ? -4.862 -12.774 -6.987 1.00 92.31 213 GLY A N 1
ATOM 1685 C CA . GLY A 1 213 ? -6.250 -12.753 -6.530 1.00 92.31 213 GLY A CA 1
ATOM 1686 C C . GLY A 1 213 ? -6.513 -11.756 -5.406 1.00 92.31 213 GLY A C 1
ATOM 1687 O O . GLY A 1 213 ? -5.622 -11.411 -4.638 1.00 92.31 213 GLY A O 1
ATOM 1688 N N . MET A 1 214 ? -7.761 -11.300 -5.281 1.00 94.12 214 MET A N 1
ATOM 1689 C CA . MET A 1 214 ? -8.189 -10.428 -4.185 1.00 94.12 214 MET A CA 1
ATOM 1690 C C . MET A 1 214 ? -9.652 -10.681 -3.812 1.00 94.12 214 MET A C 1
ATOM 1692 O O . MET A 1 214 ? -10.509 -10.829 -4.682 1.00 94.12 214 MET A O 1
ATOM 1696 N N . ALA A 1 215 ? -9.940 -10.662 -2.513 1.00 93.44 215 ALA A N 1
ATOM 1697 C CA . ALA A 1 215 ? -11.280 -10.642 -1.946 1.00 93.44 215 ALA A CA 1
ATOM 1698 C C . ALA A 1 215 ? -11.386 -9.561 -0.862 1.00 93.44 215 ALA A C 1
ATOM 1700 O O . ALA A 1 215 ? -10.420 -9.273 -0.153 1.00 93.44 215 ALA A O 1
ATOM 1701 N N . GLN A 1 216 ? -12.569 -8.961 -0.731 1.00 92.88 216 GLN A N 1
ATOM 1702 C CA . GLN A 1 216 ? -12.859 -7.961 0.293 1.00 92.88 216 GLN A CA 1
ATOM 1703 C C . GLN A 1 216 ? -14.230 -8.218 0.912 1.00 92.88 216 GLN A C 1
ATOM 1705 O O . GLN A 1 216 ? -15.200 -8.453 0.192 1.00 92.88 216 GLN A O 1
ATOM 1710 N N . PHE A 1 217 ? -14.316 -8.110 2.235 1.00 94.25 217 PHE A N 1
ATOM 1711 C CA . PHE A 1 217 ? -15.534 -8.346 3.006 1.00 94.25 217 PHE A CA 1
ATOM 1712 C C . PHE A 1 217 ? -15.792 -7.155 3.923 1.00 94.25 217 PHE A C 1
ATOM 1714 O O . PHE A 1 217 ? -14.894 -6.747 4.662 1.00 94.25 217 PHE A O 1
ATOM 1721 N N . LYS A 1 218 ? -17.000 -6.581 3.899 1.00 92.62 218 LYS A N 1
ATOM 1722 C CA . LYS A 1 218 ? -17.364 -5.560 4.891 1.00 92.62 218 LYS A CA 1
ATOM 1723 C C . LYS A 1 218 ? -17.535 -6.225 6.245 1.00 92.62 218 LYS A C 1
ATOM 1725 O O . LYS A 1 218 ? -18.235 -7.226 6.337 1.00 92.62 218 LYS A O 1
ATOM 1730 N N . LEU A 1 219 ? -16.949 -5.648 7.292 1.00 93.62 219 LEU A N 1
ATOM 1731 C CA . LEU A 1 219 ? -17.021 -6.253 8.623 1.00 93.62 219 LEU A CA 1
ATOM 1732 C C . LEU A 1 219 ? -18.449 -6.304 9.177 1.00 93.62 219 LEU A C 1
ATOM 1734 O O . LEU A 1 219 ? -18.777 -7.227 9.903 1.00 93.62 219 LEU A O 1
ATOM 1738 N N . GLN A 1 220 ? -19.312 -5.358 8.802 1.00 91.81 220 GLN A N 1
ATOM 1739 C CA . GLN A 1 220 ? -20.729 -5.372 9.181 1.00 91.81 220 GLN A CA 1
ATOM 1740 C C . GLN A 1 220 ? -21.528 -6.539 8.564 1.00 91.81 220 GLN A C 1
ATOM 1742 O O . GLN A 1 220 ? -22.642 -6.815 9.003 1.00 91.81 220 GLN A O 1
ATOM 1747 N N . GLU A 1 221 ? -20.998 -7.187 7.524 1.00 90.50 221 GLU A N 1
ATOM 1748 C CA . GLU A 1 221 ? -21.647 -8.293 6.807 1.00 90.50 221 GLU A CA 1
ATOM 1749 C C . GLU A 1 221 ? -21.110 -9.676 7.236 1.00 90.50 221 GLU A C 1
ATOM 1751 O O . GLU A 1 221 ? -21.574 -10.688 6.709 1.00 90.50 221 GLU A O 1
ATOM 1756 N N . LEU A 1 222 ? -20.143 -9.713 8.165 1.00 85.81 222 LEU A N 1
ATOM 1757 C CA . LEU A 1 222 ? -19.537 -10.921 8.742 1.00 85.81 222 LEU A CA 1
ATOM 1758 C C . LEU A 1 222 ? -20.151 -11.239 10.112 1.00 85.81 222 LEU A C 1
ATOM 1760 O O . LEU A 1 222 ? -20.367 -12.444 10.371 1.00 85.81 222 LEU A O 1
#

Nearest PDB structures (foldseek):
  7as6-assembly1_A  TM=9.304E-01  e=4.771E-09  Arabidopsis thaliana
  5izr-assembly2_B  TM=9.036E-01  e=4.430E-08  Homo sapiens
  5ixc-assembly2_B  TM=9.045E-01  e=1.029E-07  Homo sapiens
  5ixc-assembly1_A  TM=9.044E-01  e=1.161E-07  Homo sapiens
  5iz5-assembly2_B  TM=9.051E-01  e=2.121E-07  Homo sapiens

InterPro domains:
  IPR000008 C2 domain [PF00168] (130-221)
  IPR000008 C2 domain [PS50004] (109-222)
  IPR000008 C2 domain [SM00239] (131-222)
  IPR000092 Polyprenyl synthetase-like [PF00348] (1-91)
  IPR008949 Isoprenoid synthase domain superfamily [G3DSA:1.10.600.10] (1-115)
  IPR008949 Isoprenoid synthase domain superfamily [SSF48576] (2-107)
  IPR033749 Polyprenyl synthetase, conserved site [PS00444] (21-33)
  IPR035892 C2 domain superfamily [G3DSA:2.60.40.150] (122-222)
  IPR035892 C2 domain superfamily [SSF49562] (127-222)
  IPR039702 Farnesyl pyrophosphate synthase-like [PTHR11525] (1-101)

pLDDT: mean 85.62, std 10.64, range [53.38, 98.5]

Mean predicted aligned error: 10.97 Å

Radius of gyration: 22.07 Å; Cα contacts (8 Å, |Δi|>4): 322; chains: 1; bounding box: 46×60×53 Å

Sequence (222 aa):
MVMSGENLDNFVEVKNILVEMGTYFQVQDDYLDCFGAPEVIVGTDIEDFKCSWLIVQALERANENQMKLLSENYGKSDPACVTKVKAVYNDLNLQDTIHNAIEDFITWPIQKIVPILLGDYSGLELKPIGVLEVKLVQAKGLANKDLVGKSDPFAVAYIRPLPDRMKTSKTINNELNPIWNEHFEFIVEDMSTQRLVVKVYDDEGVQASELIGMAQFKLQEL

Foldseek 3Di:
DVVVVDDPVVQVVVVVVVVVVVVLVQLVVLLCLLPNDCVPDPHCCQQQLHPGPLVVVLCVQPDPVSNVLSVVQGNHPPVVSSVSVSVSSVVSVVNVVSVVVSCLQPPPPHDDDRCPDDDDPVVVDQDQPDKDKDFPFKDAQWDAPDPPAGFFKKKWKAQHPDPVQIDIFDTHPRDRIDTGRDIDMGGDRDLQPTKIKMWMWGCPPVDDTHTGDIDIGRSVRD